Protein AF-A0A0C4E5V5-F1 (afdb_monomer)

InterPro domains:
  IPR002737 MEMO1 family [PF01875] (7-101)
  IPR002737 MEMO1 family [PF01875] (125-219)
  IPR002737 MEMO1 family [PTHR11060] (4-101)
  IPR002737 MEMO1 family [cd07361] (7-221)

Sequence (223 aa):
MSGVRIASHAGSWYVAEPDGLERDLDKYLDAVPEQINDSHLPIKGARVIIAPHAGYSYSGPCAAWAYKVLDLSAAKRVFVLGPSHTYYLSGAALTTYATYTAYTPDGSEAAVRSLTRRDAPSDLPVPIHESISALDHMAMDAIESGSHDAFFDNLKATGNTVCGRHPIGVVMAGLEALRKEKAGSSSGVKGDGVFTFVKYDRSSLVNGLRDSSVSYGSAYAII

pLDDT: mean 76.75, std 19.33, range [26.47, 98.0]

Nearest PDB structures (foldseek):
  5vyf-assembly2_C  TM=5.425E-01  e=2.313E+00  Felis catus

Mean predicted aligned error: 9.38 Å

Secondary structure (DSSP, 8-state):
---BPP-TTBTTTB-SSHHHHHHHHHHHHHTS-SEETTEESSPTTEEEEE---S-HHHHHHHHHHHHHT---TT----------SSS--SS----S-SBS----S-------------------SS-HHHHHHHHHHHHHHHHHT--HHHHHHHHHHH----TTHHHHHHHHHHHHHHHHHHTTSS-PPTTBTSEEEEEEEES----STT----EEEEEEEE-

Foldseek 3Di:
DEDEADPVCDPPLAPNDVVRRVVLLVVLLVPADQDFPNHGWLAPQWDDKDADDGRCVQRVNQRSNQVRNDDCVPPPDDDDDFFDPDDDDDDDDDDPYPYHDDDDDPDDDPDDDDDDDPDDDDDDDDQVQVVLVVLVVCLVVQQQVLDLVSNVVSCVVSVDPPRCNVVSSVLSVVLVVVVVVCVVPDDDDVQASGKDWRDKDKSDRRRGPPDDIDIIIMITGGD

Radius of gyration: 19.62 Å; Cα contacts (8 Å, |Δi|>4): 272; chains: 1; bounding box: 55×38×60 Å

Organism: Magnaporthiopsis poae (strain ATCC 64411 / 73-15) (NCBI:txid644358)

Solvent-accessible surface area (backbone atoms only — not comparable to full-atom values): 13775 Å² total; per-residue (Å²): 118,92,52,68,43,73,68,86,48,52,66,75,38,41,63,59,49,64,71,60,33,48,54,53,50,48,56,27,49,67,70,46,67,69,53,60,93,95,36,57,60,45,36,86,49,37,77,48,67,40,57,49,84,62,40,38,94,67,29,34,59,45,23,25,55,24,56,53,31,50,67,58,93,83,61,89,76,85,88,85,77,77,65,71,91,87,53,95,70,95,78,86,85,76,81,80,49,83,44,74,72,81,92,76,98,77,87,84,82,93,85,84,87,88,90,81,91,85,86,85,92,82,89,78,96,61,62,56,40,57,55,53,49,50,56,50,49,53,49,49,53,22,45,48,66,31,38,42,63,53,33,52,51,46,38,69,74,67,64,61,81,62,74,51,50,63,50,51,41,55,49,32,45,52,28,39,51,53,46,61,64,45,71,82,48,102,76,82,59,92,60,56,39,21,46,46,77,80,39,77,50,57,71,52,84,29,82,53,91,86,50,80,63,55,77,38,54,10,20,37,23,27,107

Structure (mmCIF, N/CA/C/O backbone):
data_AF-A0A0C4E5V5-F1
#
_entry.id   AF-A0A0C4E5V5-F1
#
loop_
_atom_site.group_PDB
_atom_site.id
_atom_site.type_symbol
_atom_site.label_atom_id
_atom_site.label_alt_id
_atom_site.label_comp_id
_atom_site.label_asym_id
_atom_site.label_entity_id
_atom_site.label_seq_id
_atom_site.pdbx_PDB_ins_code
_atom_site.Cartn_x
_atom_site.Cartn_y
_atom_site.Cartn_z
_atom_site.occupancy
_atom_site.B_iso_or_equiv
_atom_site.auth_seq_id
_atom_site.auth_comp_id
_atom_site.auth_asym_id
_atom_site.auth_atom_id
_atom_site.pdbx_PDB_model_num
ATOM 1 N N . MET A 1 1 ? -25.214 5.929 -16.205 1.00 42.34 1 MET A N 1
ATOM 2 C CA . MET A 1 1 ? -24.417 5.437 -17.349 1.00 42.34 1 MET A CA 1
ATOM 3 C C . MET A 1 1 ? -23.900 4.056 -16.973 1.00 42.34 1 MET A C 1
ATOM 5 O O . MET A 1 1 ? -23.277 3.943 -15.928 1.00 42.34 1 MET A O 1
ATOM 9 N N . SER A 1 2 ? -24.233 3.010 -17.733 1.00 47.19 2 SER A N 1
ATOM 10 C CA . SER A 1 2 ? -23.812 1.626 -17.470 1.00 47.19 2 SER A CA 1
ATOM 11 C C . SER A 1 2 ? -22.728 1.225 -18.469 1.00 47.19 2 SER A C 1
ATOM 13 O O . SER A 1 2 ? -23.026 0.843 -19.598 1.00 47.19 2 SER A O 1
ATOM 15 N N . GLY A 1 3 ? -21.472 1.360 -18.061 1.00 58.47 3 GLY A N 1
ATOM 16 C CA . GLY A 1 3 ? -20.318 0.805 -18.760 1.00 58.47 3 GLY A CA 1
ATOM 17 C C . GLY A 1 3 ? -19.475 0.004 -17.775 1.00 58.47 3 GLY A C 1
ATOM 18 O O . GLY A 1 3 ? -19.583 0.208 -16.563 1.00 58.47 3 GLY A O 1
ATOM 19 N N . VAL A 1 4 ? -18.641 -0.892 -18.289 1.00 59.41 4 VAL A N 1
ATOM 20 C CA . VAL A 1 4 ? -17.633 -1.621 -17.511 1.00 59.41 4 VAL A CA 1
ATOM 21 C C . VAL A 1 4 ? -16.277 -0.984 -17.793 1.00 59.41 4 VAL A C 1
ATOM 23 O O . VAL A 1 4 ? -15.953 -0.715 -18.950 1.00 59.41 4 VAL A O 1
ATOM 26 N N . ARG A 1 5 ? -15.475 -0.730 -16.754 1.00 60.31 5 ARG A N 1
ATOM 27 C CA . ARG A 1 5 ? -14.085 -0.296 -16.940 1.00 60.31 5 ARG A CA 1
ATOM 28 C C . ARG A 1 5 ? -13.245 -1.498 -17.372 1.00 60.31 5 ARG A C 1
ATOM 30 O O . ARG A 1 5 ? -13.141 -2.464 -16.626 1.00 60.31 5 ARG A O 1
ATOM 37 N N . ILE A 1 6 ? -12.630 -1.426 -18.551 1.00 69.81 6 ILE A N 1
ATOM 38 C CA . ILE A 1 6 ? -11.763 -2.497 -19.058 1.00 69.81 6 ILE A CA 1
ATOM 39 C C . ILE A 1 6 ? -10.490 -2.591 -18.206 1.00 69.81 6 ILE A C 1
ATOM 41 O O . ILE A 1 6 ? -9.912 -1.581 -17.792 1.00 69.81 6 ILE A O 1
ATOM 45 N N . ALA A 1 7 ? -10.041 -3.823 -17.981 1.00 74.62 7 ALA A N 1
ATOM 46 C CA . ALA A 1 7 ? -8.776 -4.174 -17.353 1.00 74.62 7 ALA A CA 1
ATOM 47 C C . ALA A 1 7 ? -7.577 -3.863 -18.277 1.00 74.62 7 ALA A C 1
ATOM 49 O O . ALA A 1 7 ? -6.830 -4.753 -18.661 1.00 74.62 7 ALA A O 1
ATOM 50 N N . SER A 1 8 ? -7.372 -2.592 -18.636 1.00 76.44 8 SER A N 1
ATOM 51 C CA . SER A 1 8 ? -6.422 -2.159 -19.682 1.00 76.44 8 SER A CA 1
ATOM 52 C C . SER A 1 8 ? -4.937 -2.444 -19.402 1.00 76.44 8 SER A C 1
ATOM 54 O O . SER A 1 8 ? -4.083 -2.123 -20.211 1.00 76.44 8 SER A O 1
ATOM 56 N N . HIS A 1 9 ? -4.612 -2.981 -18.227 1.00 77.50 9 HIS A N 1
ATOM 57 C CA . HIS A 1 9 ? -3.245 -3.335 -17.831 1.00 77.50 9 HIS A CA 1
ATOM 58 C C . HIS A 1 9 ? -3.046 -4.863 -17.762 1.00 77.50 9 HIS A C 1
ATOM 60 O O . HIS A 1 9 ? -1.945 -5.333 -17.471 1.00 77.50 9 HIS A O 1
ATOM 66 N N . ALA A 1 10 ? -4.098 -5.644 -18.035 1.00 75.25 10 ALA A N 1
ATOM 67 C CA . ALA A 1 10 ? -4.011 -7.087 -18.202 1.00 75.25 10 ALA A CA 1
ATOM 68 C C . ALA A 1 10 ? -3.127 -7.421 -19.411 1.00 75.25 10 ALA A C 1
ATOM 70 O O . ALA A 1 10 ? -3.216 -6.782 -20.456 1.00 75.25 10 ALA A O 1
ATOM 71 N N . GLY A 1 11 ? -2.247 -8.407 -19.261 1.00 77.94 11 GLY A N 1
ATOM 72 C CA . GLY A 1 11 ? -1.300 -8.832 -20.294 1.00 77.94 11 GLY A CA 1
ATOM 73 C C . GLY A 1 11 ? -0.014 -8.007 -20.347 1.00 77.94 11 GLY A C 1
ATOM 74 O O . GLY A 1 11 ? 0.913 -8.385 -21.057 1.00 77.94 11 GLY A O 1
ATOM 75 N N . SER A 1 12 ? 0.075 -6.914 -19.582 1.00 79.31 12 SER A N 1
ATOM 76 C CA . SER A 1 12 ? 1.282 -6.085 -19.483 1.00 79.31 12 SER A CA 1
ATOM 77 C C . SER A 1 12 ? 1.776 -5.935 -18.044 1.00 79.31 12 SER A C 1
ATOM 79 O O . SER A 1 12 ? 2.944 -6.197 -17.770 1.00 79.31 12 SER A O 1
ATOM 81 N N . TRP A 1 13 ? 0.904 -5.555 -17.107 1.00 83.56 13 TRP A N 1
ATOM 82 C CA . TRP A 1 13 ? 1.261 -5.399 -15.688 1.00 83.56 13 TRP A CA 1
ATOM 83 C C . TRP A 1 13 ? 1.017 -6.666 -14.874 1.00 83.56 13 TRP A C 1
ATOM 85 O O . TRP A 1 13 ? 1.653 -6.868 -13.843 1.00 83.56 13 TRP A O 1
ATOM 95 N N . TYR A 1 14 ? 0.104 -7.513 -15.329 1.00 83.50 14 TYR A N 1
ATOM 96 C CA . TYR A 1 14 ? -0.207 -8.813 -14.750 1.00 83.50 14 TYR A CA 1
ATOM 97 C C . TYR A 1 14 ? -0.670 -9.759 -15.855 1.00 83.50 14 TYR A C 1
ATOM 99 O O . TYR A 1 14 ? -1.050 -9.313 -16.941 1.00 83.50 14 TYR A O 1
ATOM 107 N N . VAL A 1 15 ? -0.624 -11.063 -15.592 1.00 84.19 15 VAL A N 1
ATOM 108 C CA . VAL A 1 15 ? -1.066 -12.085 -16.545 1.00 84.19 15 VAL A CA 1
ATOM 109 C C . VAL A 1 15 ? -2.542 -11.859 -16.890 1.00 84.19 15 VAL A C 1
ATOM 111 O O . VAL A 1 15 ? -3.376 -11.732 -16.002 1.00 84.19 15 VAL A O 1
ATOM 114 N N . ALA A 1 16 ? -2.866 -11.761 -18.184 1.00 76.75 16 ALA A N 1
ATOM 115 C CA . ALA A 1 16 ? -4.248 -11.543 -18.632 1.00 76.75 16 ALA A CA 1
ATOM 116 C C . ALA A 1 16 ? -5.142 -12.778 -18.447 1.00 76.75 16 ALA A C 1
ATOM 118 O O . ALA A 1 16 ? -6.357 -12.648 -18.325 1.00 76.75 16 ALA A O 1
ATOM 119 N N . GLU A 1 17 ? -4.535 -13.963 -18.487 1.00 84.62 17 GLU A N 1
ATOM 120 C CA . GLU A 1 17 ? -5.213 -15.251 -18.376 1.00 84.62 17 GLU A CA 1
ATOM 121 C C . GLU A 1 17 ? -5.578 -15.519 -16.901 1.00 84.62 17 GLU A C 1
ATOM 123 O O . GLU A 1 17 ? -4.673 -15.496 -16.062 1.00 84.62 17 GLU A O 1
ATOM 128 N N . PRO A 1 18 ? -6.866 -15.727 -16.567 1.00 81.75 18 PRO A N 1
ATOM 129 C CA . PRO A 1 18 ? -7.322 -15.848 -15.183 1.00 81.75 18 PRO A CA 1
ATOM 130 C C . PRO A 1 18 ? -6.628 -16.946 -14.378 1.00 81.75 18 PRO A C 1
ATOM 132 O O . PRO A 1 18 ? -6.179 -16.659 -13.272 1.00 81.75 18 PRO A O 1
ATOM 135 N N . ASP A 1 19 ? -6.468 -18.153 -14.927 1.00 87.06 19 ASP A N 1
ATOM 136 C CA . ASP A 1 19 ? -5.868 -19.270 -14.191 1.00 87.06 19 ASP A CA 1
ATOM 137 C C . ASP A 1 19 ? -4.376 -19.005 -13.942 1.00 87.06 19 ASP A C 1
ATOM 139 O O . ASP A 1 19 ? -3.811 -19.370 -12.914 1.00 87.06 19 ASP A O 1
ATOM 143 N N . GLY A 1 20 ? -3.699 -18.359 -14.893 1.00 85.88 20 GLY A N 1
ATOM 144 C CA . GLY A 1 20 ? -2.320 -17.905 -14.767 1.00 85.88 20 GLY A CA 1
ATOM 145 C C . GLY A 1 20 ? -2.156 -16.830 -13.712 1.00 85.88 20 GLY A C 1
ATOM 146 O O . GLY A 1 20 ? -1.222 -16.907 -12.916 1.00 85.88 20 GLY A O 1
ATOM 147 N N . LEU A 1 21 ? -3.080 -15.872 -13.673 1.00 87.62 21 LEU A N 1
ATOM 148 C CA . LEU A 1 21 ? -3.107 -14.851 -12.641 1.00 87.62 21 LEU A CA 1
ATOM 149 C C . LEU A 1 21 ? -3.374 -15.459 -11.260 1.00 87.62 21 LEU A C 1
ATOM 151 O O . LEU A 1 21 ? -2.667 -15.123 -10.318 1.00 87.62 21 LEU A O 1
ATOM 155 N N . GLU A 1 22 ? -4.345 -16.363 -11.140 1.00 89.75 22 GLU A N 1
ATOM 156 C CA . GLU A 1 22 ? -4.665 -17.061 -9.890 1.00 89.75 22 GLU A CA 1
ATOM 157 C C . GLU A 1 22 ? -3.457 -17.845 -9.372 1.00 89.75 22 GLU A C 1
ATOM 159 O O . GLU A 1 22 ? -3.041 -17.633 -8.237 1.00 89.75 22 GLU A O 1
ATOM 164 N N . ARG A 1 23 ? -2.788 -18.625 -10.234 1.00 95.88 23 ARG A N 1
ATOM 165 C CA . ARG A 1 23 ? -1.546 -19.331 -9.873 1.00 95.88 23 ARG A CA 1
ATOM 166 C C . ARG A 1 23 ? -0.449 -18.393 -9.368 1.00 95.88 23 ARG A C 1
ATOM 168 O O . ARG A 1 23 ? 0.256 -18.742 -8.421 1.00 95.88 23 ARG A O 1
ATOM 175 N N . ASP A 1 24 ? -0.267 -17.234 -10.004 1.00 93.62 24 ASP A N 1
ATOM 176 C CA . ASP A 1 24 ? 0.725 -16.249 -9.562 1.00 93.62 24 ASP A CA 1
ATOM 177 C C . ASP A 1 24 ? 0.347 -15.657 -8.197 1.00 93.62 24 ASP A C 1
ATOM 179 O O . ASP A 1 24 ? 1.204 -15.543 -7.319 1.00 93.62 24 ASP A O 1
ATOM 183 N N . LEU A 1 25 ? -0.930 -15.318 -7.994 1.00 93.62 25 LEU A N 1
ATOM 184 C CA . LEU A 1 25 ? -1.429 -14.771 -6.733 1.00 93.62 25 LEU A CA 1
ATOM 185 C C . LEU A 1 25 ? -1.326 -15.783 -5.588 1.00 93.62 25 LEU A C 1
ATOM 187 O O . LEU A 1 25 ? -0.800 -15.426 -4.534 1.00 93.62 25 LEU A O 1
ATOM 191 N N . ASP A 1 26 ? -1.748 -17.028 -5.804 1.00 97.12 26 ASP A N 1
ATOM 192 C CA . ASP A 1 26 ? -1.634 -18.114 -4.827 1.00 97.12 26 ASP A CA 1
ATOM 193 C C . ASP A 1 26 ? -0.175 -18.345 -4.453 1.00 97.12 26 ASP A C 1
ATOM 195 O O . ASP A 1 26 ? 0.182 -18.313 -3.278 1.00 97.12 26 ASP A O 1
ATOM 199 N N . LYS A 1 27 ? 0.713 -18.430 -5.451 1.00 97.62 27 LYS A N 1
ATOM 200 C CA . LYS A 1 27 ? 2.156 -18.540 -5.220 1.00 97.62 27 LYS A CA 1
ATOM 201 C C . LYS A 1 27 ? 2.688 -17.416 -4.329 1.00 97.62 27 LYS A C 1
ATOM 203 O O . LYS A 1 27 ? 3.526 -17.673 -3.464 1.00 97.62 27 LYS A O 1
ATOM 208 N N . TYR A 1 28 ? 2.269 -16.169 -4.548 1.00 97.69 28 TYR A N 1
ATOM 209 C CA . TYR A 1 28 ? 2.721 -15.052 -3.717 1.00 97.69 28 TYR A CA 1
ATOM 210 C C . TYR A 1 28 ? 2.129 -15.113 -2.306 1.00 97.69 28 TYR A C 1
ATOM 212 O O . TYR A 1 28 ? 2.846 -14.858 -1.341 1.00 97.69 28 TYR A O 1
ATOM 220 N N . LEU A 1 29 ? 0.846 -15.461 -2.175 1.00 96.69 29 LEU A N 1
ATOM 221 C CA . LEU A 1 29 ? 0.146 -15.565 -0.893 1.00 96.69 29 LEU A CA 1
ATOM 222 C C . LEU A 1 29 ? 0.624 -16.748 -0.045 1.00 96.69 29 LEU A C 1
ATOM 224 O O . LEU A 1 29 ? 0.589 -16.651 1.182 1.00 96.69 29 LEU A O 1
ATOM 228 N N . ASP A 1 30 ? 1.053 -17.840 -0.667 1.00 96.88 30 ASP A N 1
ATOM 229 C CA . ASP A 1 30 ? 1.589 -19.033 -0.002 1.00 96.88 30 ASP A CA 1
ATOM 230 C C . ASP A 1 30 ? 3.045 -18.851 0.434 1.00 96.88 30 ASP A C 1
ATOM 232 O O . ASP A 1 30 ? 3.509 -19.507 1.363 1.00 96.88 30 ASP A O 1
ATOM 236 N N . ALA A 1 31 ? 3.770 -17.925 -0.197 1.00 96.69 31 ALA A N 1
ATOM 237 C CA . ALA A 1 31 ? 5.126 -17.564 0.204 1.00 96.69 31 ALA A CA 1
ATOM 238 C C . ALA A 1 31 ? 5.174 -16.664 1.456 1.00 96.69 31 ALA A C 1
ATOM 240 O O . ALA A 1 31 ? 6.258 -16.441 2.002 1.00 96.69 31 ALA A O 1
ATOM 241 N N . VAL A 1 32 ? 4.035 -16.124 1.908 1.00 97.00 32 VAL A N 1
ATOM 242 C CA . VAL A 1 32 ? 3.956 -15.337 3.149 1.00 97.00 32 VAL A CA 1
ATOM 243 C C . VAL A 1 32 ? 3.957 -16.296 4.348 1.00 97.00 32 VAL A C 1
ATOM 245 O O . VAL A 1 32 ? 3.147 -17.224 4.368 1.00 97.00 32 VAL A O 1
ATOM 248 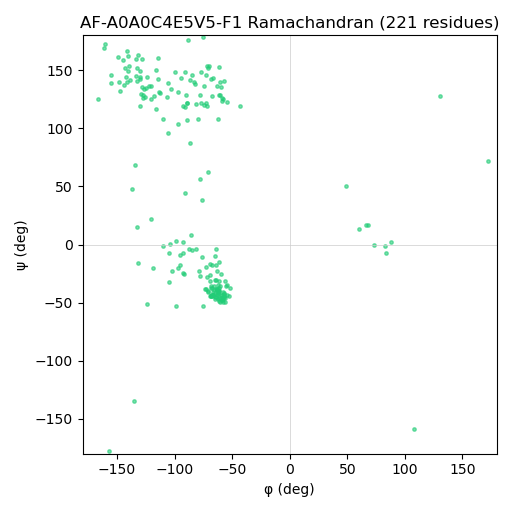N N . PRO A 1 33 ? 4.824 -16.098 5.360 1.00 95.81 33 PRO A N 1
ATOM 249 C CA . PRO A 1 33 ? 4.844 -16.955 6.544 1.00 95.81 33 PRO A CA 1
ATOM 250 C C . PRO A 1 33 ? 3.514 -16.899 7.310 1.00 95.81 33 PRO A C 1
ATOM 252 O O . PRO A 1 33 ? 2.825 -15.882 7.314 1.00 95.81 33 PRO A O 1
ATOM 255 N N . GLU A 1 34 ? 3.180 -17.973 8.030 1.00 94.50 34 GLU A N 1
ATOM 256 C CA . GLU A 1 34 ? 1.949 -18.054 8.839 1.00 94.50 34 GLU A CA 1
ATOM 257 C C . GLU A 1 34 ? 1.908 -17.050 10.005 1.00 94.50 34 GLU A C 1
ATOM 259 O O . GLU A 1 34 ? 0.842 -16.791 10.570 1.00 94.50 34 GLU A O 1
ATOM 264 N N . GLN A 1 35 ? 3.067 -16.498 10.378 1.00 93.81 35 GLN A N 1
ATOM 265 C CA . GLN A 1 35 ? 3.217 -15.486 11.415 1.00 93.81 35 GLN A CA 1
ATOM 266 C C . GLN A 1 35 ? 4.050 -14.307 10.914 1.00 93.81 35 GLN A C 1
ATOM 268 O O . GLN A 1 35 ? 5.056 -14.486 10.226 1.00 93.81 35 GLN A O 1
ATOM 273 N N . ILE A 1 36 ? 3.660 -13.104 11.327 1.00 91.44 36 ILE A N 1
ATOM 274 C CA . ILE A 1 36 ? 4.418 -11.865 11.137 1.00 91.44 36 ILE A CA 1
ATOM 275 C C . ILE A 1 36 ? 4.515 -11.177 12.499 1.00 91.44 36 ILE A C 1
ATOM 277 O O . ILE A 1 36 ? 3.495 -11.007 13.165 1.00 91.44 36 ILE A O 1
ATOM 281 N N . ASN A 1 37 ? 5.722 -10.776 12.914 1.00 86.69 37 ASN A N 1
ATOM 282 C CA . ASN A 1 37 ? 5.970 -10.099 14.198 1.00 86.69 37 ASN A CA 1
ATOM 283 C C . ASN A 1 37 ? 5.311 -10.830 15.391 1.00 86.69 37 ASN A C 1
ATOM 285 O O . ASN A 1 37 ? 4.544 -10.236 16.150 1.00 86.69 37 ASN A O 1
ATOM 289 N N . ASP A 1 38 ? 5.550 -12.143 15.493 1.00 88.44 38 ASP A N 1
ATOM 290 C CA . ASP A 1 38 ? 5.011 -13.050 16.526 1.00 88.44 38 ASP A CA 1
ATOM 291 C C . ASP A 1 38 ? 3.472 -13.163 16.573 1.00 88.44 38 ASP A C 1
ATOM 293 O O . ASP A 1 38 ? 2.898 -13.695 17.525 1.00 88.44 38 ASP A O 1
ATOM 297 N N . SER A 1 39 ? 2.778 -12.669 15.544 1.00 89.12 39 SER A N 1
ATOM 298 C CA . SER A 1 39 ? 1.321 -12.730 15.419 1.00 89.12 39 SER A CA 1
ATOM 299 C C . SER A 1 39 ? 0.914 -13.639 14.265 1.00 89.12 39 SER A C 1
ATOM 301 O O . SER A 1 39 ? 1.397 -13.482 13.145 1.00 89.12 39 SER A O 1
ATOM 303 N N . HIS A 1 40 ? -0.007 -14.569 14.521 1.00 94.75 40 HIS A N 1
ATOM 304 C CA . HIS A 1 40 ? -0.587 -15.414 13.477 1.00 94.75 40 HIS A CA 1
ATOM 305 C C . HIS A 1 40 ? -1.430 -14.602 12.492 1.00 94.75 40 HIS A C 1
ATOM 307 O O . HIS A 1 40 ? -2.149 -13.681 12.887 1.00 94.75 40 HIS A O 1
ATOM 313 N N . LEU A 1 41 ? -1.362 -14.984 11.218 1.00 94.75 41 LEU A N 1
ATOM 314 C CA . LEU A 1 41 ? -2.212 -14.438 10.168 1.00 94.75 41 LEU A CA 1
ATOM 315 C C . LEU A 1 41 ? -3.567 -15.167 10.101 1.00 94.75 41 LEU A C 1
ATOM 317 O O . LEU A 1 41 ? -3.615 -16.382 10.311 1.00 94.75 41 LEU A O 1
ATOM 321 N N . PRO A 1 42 ? -4.664 -14.462 9.765 1.00 95.94 42 PRO A N 1
ATOM 322 C CA . PRO A 1 42 ? -4.751 -13.011 9.560 1.00 95.94 42 PRO A CA 1
ATOM 323 C C . PRO A 1 42 ? -4.637 -12.221 10.877 1.00 95.94 42 PRO A C 1
ATOM 325 O O . PRO A 1 42 ? -5.026 -12.694 11.946 1.00 95.94 42 PRO A O 1
ATOM 328 N N . ILE A 1 43 ? -4.132 -10.986 10.803 1.00 94.00 43 ILE A N 1
ATOM 329 C CA . ILE A 1 43 ? -3.925 -10.139 11.982 1.00 94.00 43 ILE A CA 1
ATOM 330 C C . ILE A 1 43 ? -5.278 -9.666 12.518 1.00 94.00 43 ILE A C 1
ATOM 332 O O . ILE A 1 43 ? -6.037 -8.950 11.854 1.00 94.00 43 ILE A O 1
ATOM 336 N N . LYS A 1 44 ? -5.580 -10.034 13.766 1.00 91.38 44 LYS A N 1
ATOM 337 C CA . LYS A 1 44 ? -6.838 -9.662 14.419 1.00 91.38 44 LYS A CA 1
ATOM 338 C C . LYS A 1 44 ? -6.999 -8.141 14.471 1.00 91.38 44 LYS A C 1
ATOM 340 O O . LYS A 1 44 ? -6.172 -7.432 15.032 1.00 91.38 44 LYS A O 1
ATOM 345 N N . GLY A 1 45 ? -8.121 -7.660 13.938 1.00 90.69 45 GLY A N 1
ATOM 346 C CA . GLY A 1 45 ? -8.461 -6.237 13.930 1.00 90.69 45 GLY A CA 1
ATOM 347 C C . GLY A 1 45 ? -7.816 -5.441 12.795 1.00 90.69 45 GLY A C 1
ATOM 348 O O . GLY A 1 45 ? -8.117 -4.260 12.669 1.00 90.69 45 GLY A O 1
ATOM 349 N N . ALA A 1 46 ? -6.998 -6.056 11.931 1.00 93.81 46 ALA A N 1
ATOM 350 C CA . ALA A 1 46 ? -6.534 -5.389 10.722 1.00 93.81 46 ALA A CA 1
ATOM 351 C C . ALA A 1 46 ? -7.735 -5.013 9.838 1.00 93.81 46 ALA A C 1
ATOM 353 O O . ALA A 1 46 ? -8.627 -5.827 9.565 1.00 93.81 46 ALA A O 1
ATOM 354 N N . ARG A 1 47 ? -7.787 -3.742 9.434 1.00 93.75 47 ARG A N 1
ATOM 355 C CA . ARG A 1 47 ? -8.890 -3.175 8.636 1.00 93.75 47 ARG A CA 1
ATOM 356 C C . ARG A 1 47 ? -8.413 -2.366 7.441 1.00 93.75 47 ARG A C 1
ATOM 358 O O . ARG A 1 47 ? -9.210 -2.077 6.553 1.00 93.75 47 ARG A O 1
ATOM 365 N N . VAL A 1 48 ? -7.138 -1.992 7.426 1.00 96.06 48 VAL A N 1
ATOM 366 C CA . VAL A 1 48 ? -6.550 -1.115 6.417 1.00 96.06 48 VAL A CA 1
ATOM 367 C C . VAL A 1 48 ? -5.180 -1.647 6.039 1.00 96.06 48 VAL A C 1
ATOM 369 O O . VAL A 1 48 ? -4.447 -2.103 6.914 1.00 96.06 48 VAL A O 1
ATOM 372 N N . ILE A 1 49 ? -4.836 -1.564 4.755 1.00 97.38 49 ILE A N 1
ATOM 373 C CA . ILE A 1 49 ? -3.520 -1.944 4.242 1.00 97.38 49 ILE A CA 1
ATOM 374 C C . ILE A 1 49 ? -2.949 -0.875 3.314 1.00 97.38 49 ILE A C 1
ATOM 376 O O . ILE A 1 49 ? -3.690 -0.156 2.644 1.00 97.38 49 ILE A O 1
ATOM 380 N N . ILE A 1 50 ? -1.622 -0.812 3.259 1.00 97.31 50 ILE A N 1
ATOM 381 C CA . ILE A 1 50 ? -0.854 -0.186 2.183 1.00 97.31 50 ILE A CA 1
ATOM 382 C C . ILE A 1 50 ? -0.243 -1.334 1.387 1.00 97.31 50 ILE A C 1
ATOM 384 O O . ILE A 1 50 ? 0.408 -2.199 1.968 1.00 97.31 50 ILE A O 1
ATOM 388 N N . ALA A 1 51 ? -0.462 -1.342 0.075 1.00 96.69 51 ALA A N 1
ATOM 389 C CA . ALA A 1 51 ? 0.117 -2.312 -0.845 1.00 96.69 51 ALA A CA 1
ATOM 390 C C . ALA A 1 51 ? 0.687 -1.583 -2.074 1.00 96.69 51 ALA A C 1
ATOM 392 O O . ALA A 1 51 ? 0.107 -0.584 -2.513 1.00 96.69 51 ALA A O 1
ATOM 393 N N . PRO A 1 52 ? 1.799 -2.065 -2.655 1.00 94.94 52 PRO A N 1
ATOM 394 C CA . PRO A 1 52 ? 2.358 -1.498 -3.875 1.00 94.94 52 PRO A CA 1
ATOM 395 C C . PRO A 1 52 ? 1.463 -1.785 -5.092 1.00 94.94 52 PRO A C 1
ATOM 397 O O . PRO A 1 52 ? 0.751 -2.787 -5.142 1.00 94.94 52 PRO A O 1
ATOM 400 N N . HIS A 1 53 ? 1.542 -0.923 -6.110 1.00 92.88 53 HIS A N 1
ATOM 401 C CA . HIS A 1 53 ? 0.729 -1.014 -7.336 1.00 92.88 53 HIS A CA 1
ATOM 402 C C . HIS A 1 53 ? 1.551 -1.150 -8.628 1.00 92.88 53 HIS A C 1
ATOM 404 O O . HIS A 1 53 ? 1.066 -0.786 -9.696 1.00 92.88 53 HIS A O 1
ATOM 410 N N . ALA A 1 54 ? 2.801 -1.621 -8.551 1.00 89.50 54 ALA A N 1
ATOM 411 C CA . ALA A 1 54 ? 3.609 -1.903 -9.742 1.00 89.50 54 ALA A CA 1
ATOM 412 C C . ALA A 1 54 ? 3.165 -3.210 -10.437 1.00 89.50 54 ALA A C 1
ATOM 414 O O . ALA A 1 54 ? 2.241 -3.890 -9.988 1.00 89.50 54 ALA A O 1
ATOM 415 N N . GLY A 1 55 ? 3.808 -3.558 -11.558 1.00 89.69 55 GLY A N 1
ATOM 416 C CA . GLY A 1 55 ? 3.564 -4.839 -12.228 1.00 89.69 55 GLY A CA 1
ATOM 417 C C . GLY A 1 55 ? 3.822 -6.026 -11.290 1.00 89.69 55 GLY A C 1
ATOM 418 O O . GLY A 1 55 ? 4.768 -6.003 -10.499 1.00 89.69 55 GLY A O 1
ATOM 419 N N . TYR A 1 56 ? 2.983 -7.062 -11.370 1.00 91.00 56 TYR A N 1
ATOM 420 C CA . TYR A 1 56 ? 2.929 -8.151 -10.385 1.00 91.00 56 TYR A CA 1
ATOM 421 C C . TYR A 1 56 ? 4.213 -8.976 -10.323 1.00 91.00 56 TYR A C 1
ATOM 423 O O . TYR A 1 56 ? 4.609 -9.389 -9.238 1.00 91.00 56 TYR A O 1
ATOM 431 N N . SER A 1 57 ? 4.933 -9.108 -11.438 1.00 89.56 57 SER A N 1
ATOM 432 C CA . SER A 1 57 ? 6.253 -9.746 -11.461 1.00 89.56 57 SER A CA 1
ATOM 433 C C . SER A 1 57 ? 7.283 -9.056 -10.558 1.00 89.56 57 SER A C 1
ATOM 435 O O . SER A 1 57 ? 8.221 -9.710 -10.107 1.00 89.56 57 SER A O 1
ATOM 437 N N . TYR A 1 58 ? 7.112 -7.759 -10.283 1.00 89.56 58 TYR A N 1
ATOM 438 C CA . TYR A 1 58 ? 7.995 -6.986 -9.414 1.00 89.56 58 TYR A CA 1
ATOM 439 C C . TYR A 1 58 ? 7.427 -6.835 -8.003 1.00 89.56 58 TYR A C 1
ATOM 441 O O . TYR A 1 58 ? 8.109 -7.141 -7.030 1.00 89.56 58 TYR A O 1
ATOM 449 N N . SER A 1 59 ? 6.187 -6.352 -7.876 1.00 94.31 59 SER A N 1
ATOM 450 C CA . SER A 1 59 ? 5.619 -5.978 -6.575 1.00 94.31 59 SER A CA 1
ATOM 451 C C . SER A 1 59 ? 4.606 -6.966 -6.009 1.00 94.31 59 SER A C 1
ATOM 453 O O . SER A 1 59 ? 4.192 -6.786 -4.867 1.00 94.31 59 SER A O 1
ATOM 455 N N . GLY A 1 60 ? 4.201 -7.988 -6.767 1.00 95.00 60 GLY A N 1
ATOM 456 C CA . GLY A 1 60 ? 3.250 -9.017 -6.331 1.00 95.00 60 GLY A CA 1
ATOM 457 C C . GLY A 1 60 ? 3.687 -9.734 -5.049 1.00 95.00 60 GLY A C 1
ATOM 458 O O . GLY A 1 60 ? 2.909 -9.745 -4.092 1.00 95.00 60 GLY A O 1
ATOM 459 N N . PRO A 1 61 ? 4.943 -10.222 -4.957 1.00 97.31 61 PRO A N 1
ATOM 460 C CA . PRO A 1 61 ? 5.461 -10.825 -3.731 1.00 97.31 61 PRO A CA 1
ATOM 461 C C . PRO A 1 61 ? 5.384 -9.892 -2.520 1.00 97.31 61 PRO A C 1
ATOM 463 O O . PRO A 1 61 ? 4.973 -10.322 -1.451 1.00 97.31 61 PRO A O 1
ATOM 466 N N . CYS A 1 62 ? 5.716 -8.606 -2.681 1.00 96.25 62 CYS A N 1
ATOM 467 C CA . CYS A 1 62 ? 5.616 -7.627 -1.597 1.00 96.25 62 CYS A CA 1
ATOM 468 C C . CYS A 1 62 ? 4.151 -7.353 -1.222 1.00 96.25 62 CYS A C 1
ATOM 470 O O . CYS A 1 62 ? 3.803 -7.361 -0.041 1.00 96.25 62 CYS A O 1
ATOM 472 N N . ALA A 1 63 ? 3.266 -7.173 -2.209 1.00 96.00 63 ALA A N 1
ATOM 473 C CA . ALA A 1 63 ? 1.844 -6.919 -1.986 1.00 96.00 63 ALA A CA 1
ATOM 474 C C . ALA A 1 63 ? 1.148 -8.057 -1.230 1.00 96.00 63 ALA A C 1
ATOM 476 O O . ALA A 1 63 ? 0.290 -7.784 -0.392 1.00 96.00 63 ALA A O 1
ATOM 477 N N . ALA A 1 64 ? 1.535 -9.313 -1.470 1.00 97.50 64 ALA A N 1
ATOM 478 C CA . ALA A 1 64 ? 0.966 -10.467 -0.778 1.00 97.50 64 ALA A CA 1
ATOM 479 C C . ALA A 1 64 ? 1.067 -10.353 0.751 1.00 97.50 64 ALA A C 1
ATOM 481 O O . ALA A 1 64 ? 0.115 -10.711 1.444 1.00 97.50 64 ALA A O 1
ATOM 482 N N . TRP A 1 65 ? 2.149 -9.762 1.275 1.00 98.00 65 TRP A N 1
ATOM 483 C CA . TRP A 1 65 ? 2.300 -9.512 2.713 1.00 98.00 65 TRP A CA 1
ATOM 484 C C . TRP A 1 65 ? 1.209 -8.592 3.255 1.00 98.00 65 TRP A C 1
ATOM 486 O O . TRP A 1 65 ? 0.691 -8.850 4.331 1.00 98.00 65 TRP A O 1
ATOM 496 N N . ALA A 1 66 ? 0.818 -7.555 2.509 1.00 96.81 66 ALA A N 1
ATOM 497 C CA . ALA A 1 66 ? -0.283 -6.679 2.897 1.00 96.81 66 ALA A CA 1
ATOM 498 C C . ALA A 1 66 ? -1.631 -7.409 2.833 1.00 96.81 66 ALA A C 1
ATOM 500 O O . ALA A 1 66 ? -2.431 -7.298 3.751 1.00 96.81 66 ALA A O 1
ATOM 501 N N . TYR A 1 67 ? -1.900 -8.182 1.779 1.00 97.00 67 TYR A N 1
ATOM 502 C CA . TYR A 1 67 ? -3.193 -8.862 1.643 1.00 97.00 67 TYR A CA 1
ATOM 503 C C . TYR A 1 67 ? -3.398 -9.980 2.673 1.00 97.00 67 TYR A C 1
ATOM 505 O O . TYR A 1 67 ? -4.500 -10.118 3.200 1.00 97.00 67 TYR A O 1
ATOM 513 N N . LYS A 1 68 ? -2.349 -10.742 3.012 1.00 96.44 68 LYS A N 1
ATOM 514 C CA . LYS A 1 68 ? -2.445 -11.886 3.935 1.00 96.44 68 LYS A CA 1
ATOM 515 C C . LYS A 1 68 ? -2.760 -11.480 5.383 1.00 96.44 68 LYS A C 1
ATOM 517 O O . LYS A 1 68 ? -3.225 -12.311 6.158 1.00 96.44 68 LYS A O 1
ATOM 522 N N . VAL A 1 69 ? -2.560 -10.211 5.762 1.00 96.00 69 VAL A N 1
ATOM 523 C CA . VAL A 1 69 ? -2.942 -9.731 7.104 1.00 96.00 69 VAL A CA 1
ATOM 524 C C . VAL A 1 69 ? -4.452 -9.592 7.291 1.00 96.00 69 VAL A C 1
ATOM 526 O O . VAL A 1 69 ? -4.904 -9.521 8.431 1.00 96.00 69 VAL A O 1
ATOM 529 N N . LEU A 1 70 ? -5.235 -9.522 6.209 1.00 95.06 70 LEU A N 1
ATOM 530 C CA . LEU A 1 70 ? -6.660 -9.217 6.274 1.00 95.06 70 LEU A CA 1
ATOM 531 C C . LEU A 1 70 ? -7.506 -10.482 6.416 1.00 95.06 70 LEU A C 1
ATOM 533 O O . LEU A 1 70 ? -7.447 -11.387 5.589 1.00 95.06 70 LEU A O 1
ATOM 537 N N . ASP A 1 71 ? -8.395 -10.480 7.408 1.00 93.88 71 ASP A N 1
ATOM 538 C CA . ASP A 1 71 ? -9.572 -11.346 7.408 1.00 93.88 71 ASP A CA 1
ATOM 539 C C . ASP A 1 71 ? -10.730 -10.617 6.715 1.00 93.88 71 ASP A C 1
ATOM 541 O O . ASP A 1 71 ? -11.314 -9.671 7.256 1.00 93.88 71 ASP A O 1
ATOM 545 N N . LEU A 1 72 ? -11.052 -11.055 5.499 1.00 91.31 72 LEU A N 1
ATOM 546 C CA . LEU A 1 72 ? -12.126 -10.484 4.687 1.00 91.31 72 LEU A CA 1
ATOM 547 C C . LEU A 1 72 ? -13.432 -11.282 4.754 1.00 91.31 72 LEU A C 1
ATOM 549 O O . LEU A 1 72 ? -14.398 -10.894 4.101 1.00 91.31 72 LEU A O 1
ATOM 553 N N . SER A 1 73 ? -13.510 -12.345 5.563 1.00 90.50 73 SER A N 1
ATOM 554 C CA . SER A 1 73 ? -14.689 -13.226 5.640 1.00 90.50 73 SER A CA 1
ATOM 555 C C . SER A 1 73 ? -15.990 -12.483 5.979 1.00 90.50 73 SER A C 1
ATOM 557 O O . SER A 1 73 ? -17.066 -12.845 5.504 1.00 90.50 73 SER A O 1
ATOM 559 N N . ALA A 1 74 ? -15.892 -11.401 6.759 1.00 89.19 74 ALA A N 1
ATOM 560 C CA . ALA A 1 74 ? -17.013 -10.539 7.136 1.00 89.19 74 ALA A CA 1
ATOM 561 C C . ALA A 1 74 ? -17.062 -9.199 6.369 1.00 89.19 74 ALA A C 1
ATOM 563 O O . ALA A 1 74 ? -17.945 -8.368 6.622 1.00 89.19 74 ALA A O 1
ATOM 564 N N . ALA A 1 75 ? -16.118 -8.943 5.457 1.00 89.88 75 ALA A N 1
ATOM 565 C CA . ALA A 1 75 ? -16.028 -7.677 4.742 1.00 89.88 75 ALA A CA 1
ATOM 566 C C . ALA A 1 75 ? -17.148 -7.557 3.697 1.00 89.88 75 ALA A C 1
ATOM 568 O O . ALA A 1 75 ? -17.264 -8.354 2.775 1.00 89.88 75 ALA A O 1
ATOM 569 N N . LYS A 1 76 ? -17.976 -6.512 3.819 1.00 90.44 76 LYS A N 1
ATOM 570 C CA . LYS A 1 76 ? -19.049 -6.211 2.848 1.00 90.44 76 LYS A CA 1
ATOM 571 C C . LYS A 1 76 ? -18.645 -5.172 1.806 1.00 90.44 76 LYS A C 1
ATOM 573 O O . LYS A 1 76 ? -19.323 -5.008 0.798 1.00 90.44 76 LYS A O 1
ATOM 578 N N . ARG A 1 77 ? -17.615 -4.381 2.115 1.00 86.81 77 ARG A N 1
ATOM 579 C CA . ARG A 1 77 ? -17.193 -3.205 1.349 1.00 86.81 77 ARG A CA 1
ATOM 580 C C . ARG A 1 77 ? -15.684 -3.062 1.455 1.00 86.81 77 ARG A C 1
ATOM 582 O O . ARG A 1 77 ? -15.153 -3.094 2.562 1.00 86.81 77 ARG A O 1
ATOM 589 N N . VAL A 1 78 ? -15.038 -2.855 0.314 1.00 87.56 78 VAL A N 1
ATOM 590 C CA . VAL A 1 78 ? -13.610 -2.555 0.208 1.00 87.56 78 VAL A CA 1
ATOM 591 C C . VAL A 1 78 ? -13.477 -1.202 -0.477 1.00 87.56 78 VAL A C 1
ATOM 593 O O . VAL A 1 78 ? -14.030 -0.994 -1.556 1.00 87.56 78 VAL A O 1
ATOM 596 N N . PHE A 1 79 ? -12.773 -0.274 0.166 1.00 90.31 79 PHE A N 1
ATOM 597 C CA . PHE A 1 79 ? -12.418 1.010 -0.428 1.00 90.31 79 PHE A CA 1
ATOM 598 C C . PHE A 1 79 ? -11.004 0.910 -0.991 1.00 90.31 79 PHE A C 1
ATOM 600 O O . PHE A 1 79 ? -10.095 0.465 -0.296 1.00 90.31 79 PHE A O 1
ATOM 607 N N . VAL A 1 80 ? -10.817 1.339 -2.239 1.00 87.62 80 VAL A N 1
ATOM 608 C CA . VAL A 1 80 ? -9.504 1.390 -2.889 1.00 87.62 80 VAL A CA 1
ATOM 609 C C . VAL A 1 80 ? -9.186 2.847 -3.193 1.00 87.62 80 VAL A C 1
ATOM 611 O O . VAL A 1 80 ? -9.893 3.488 -3.969 1.00 87.62 80 VAL A O 1
ATOM 614 N N . LEU A 1 81 ? -8.132 3.372 -2.570 1.00 88.00 81 LEU A N 1
ATOM 615 C CA . LEU A 1 81 ? -7.658 4.740 -2.766 1.00 88.00 81 LEU A CA 1
ATOM 616 C C . LEU A 1 81 ? -6.319 4.694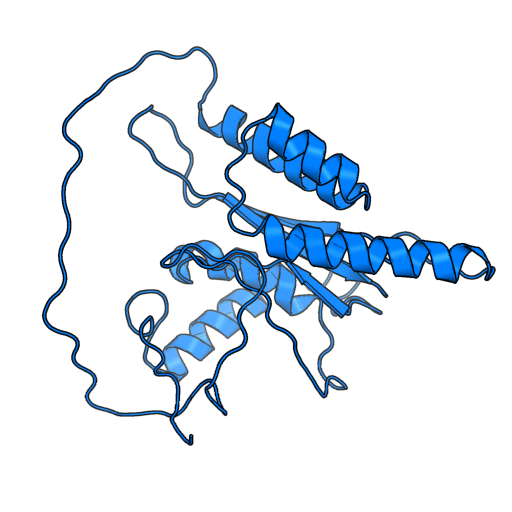 -3.504 1.00 88.00 81 LEU A C 1
ATOM 618 O O . LEU A 1 81 ? -5.307 4.301 -2.932 1.00 88.00 81 LEU A O 1
ATOM 622 N N . GLY A 1 82 ? -6.319 5.081 -4.779 1.00 85.62 82 GLY A N 1
ATOM 623 C CA . GLY A 1 82 ? -5.120 5.110 -5.619 1.00 85.62 82 GLY A CA 1
ATOM 624 C C . GLY A 1 82 ? -4.759 6.531 -6.061 1.00 85.62 82 GLY A C 1
ATOM 625 O O . GLY A 1 82 ? -5.657 7.362 -6.223 1.00 85.62 82 GLY A O 1
ATOM 626 N N . PRO A 1 83 ? -3.468 6.839 -6.276 1.00 84.56 83 PRO A N 1
ATOM 627 C CA . PRO A 1 83 ? -3.060 8.100 -6.885 1.00 84.56 83 PRO A CA 1
ATOM 628 C C . PRO A 1 83 ? -3.390 8.127 -8.387 1.00 84.56 83 PRO A C 1
ATOM 630 O O . PRO A 1 83 ? -3.416 7.093 -9.055 1.00 84.56 83 PRO A O 1
ATOM 633 N N . SER A 1 84 ? -3.588 9.324 -8.940 1.00 81.75 84 SER A N 1
ATOM 634 C CA . SER A 1 84 ? -3.651 9.529 -10.392 1.00 81.75 84 SER A CA 1
ATOM 635 C C . SER A 1 84 ? -2.248 9.794 -10.940 1.00 81.75 84 SER A C 1
ATOM 637 O O . SER A 1 84 ? -1.598 10.748 -10.521 1.00 81.75 84 SER A O 1
ATOM 639 N N . HIS A 1 85 ? -1.792 8.967 -11.886 1.00 80.62 85 HIS A N 1
ATOM 640 C CA . HIS A 1 85 ? -0.511 9.156 -12.594 1.00 80.62 85 HIS A CA 1
ATOM 641 C C . HIS A 1 85 ? -0.659 9.883 -13.931 1.00 80.62 85 HIS A C 1
ATOM 643 O O . HIS A 1 85 ? 0.323 10.361 -14.489 1.00 80.62 85 HIS A O 1
ATOM 649 N N . THR A 1 86 ? -1.877 9.939 -14.468 1.00 71.31 86 THR A N 1
ATOM 650 C CA . THR A 1 86 ? -2.148 10.417 -15.832 1.00 71.31 86 THR A CA 1
ATOM 651 C C . THR A 1 86 ? -2.753 11.811 -15.859 1.00 71.31 86 THR A C 1
ATOM 653 O O . THR A 1 86 ? -2.479 12.578 -16.778 1.00 71.31 86 THR A O 1
ATOM 656 N N . TYR A 1 87 ? -3.549 12.156 -14.849 1.00 70.00 87 TYR A N 1
ATOM 657 C CA . TYR A 1 87 ? -4.233 13.441 -14.770 1.00 70.00 87 TYR A CA 1
ATOM 658 C C . TYR A 1 87 ? -3.913 14.146 -13.463 1.00 70.00 87 TYR A C 1
ATOM 660 O O . TYR A 1 87 ? -3.983 13.549 -12.387 1.00 70.00 87 TYR A O 1
ATOM 668 N N . TYR A 1 88 ? -3.615 15.439 -13.561 1.00 73.62 88 TYR A N 1
ATOM 669 C CA . TYR A 1 88 ? -3.556 16.303 -12.394 1.00 73.62 88 TYR A CA 1
ATOM 670 C C . TYR A 1 88 ? -4.963 16.463 -11.804 1.00 73.62 88 TYR A C 1
ATOM 672 O O . TYR A 1 88 ? -5.901 16.818 -12.517 1.00 73.62 88 TYR A O 1
ATOM 680 N N . LEU A 1 89 ? -5.105 16.201 -10.505 1.00 72.19 89 LEU A N 1
ATOM 681 C CA . LEU A 1 89 ? -6.359 16.327 -9.767 1.00 72.19 89 LEU A CA 1
ATOM 682 C C . LEU A 1 89 ? -6.133 17.190 -8.524 1.00 72.19 89 LEU A C 1
ATOM 684 O O . LEU A 1 89 ? -5.246 16.907 -7.722 1.00 72.19 89 LEU A O 1
ATOM 688 N N . SER A 1 90 ? -6.970 18.213 -8.352 1.00 69.00 90 SER A N 1
ATOM 689 C CA . SER A 1 90 ? -7.142 18.904 -7.072 1.00 69.00 90 SER A CA 1
ATOM 690 C C . SER A 1 90 ? -8.373 18.303 -6.388 1.00 69.00 90 SER A C 1
ATOM 692 O O . SER A 1 90 ? -9.497 18.533 -6.833 1.00 69.00 90 SER A O 1
ATOM 694 N N . GLY A 1 91 ? -8.159 17.456 -5.375 1.00 75.12 91 GLY A N 1
ATOM 695 C CA . GLY A 1 91 ? -9.207 16.677 -4.697 1.00 75.12 91 GLY A CA 1
ATOM 696 C C . GLY A 1 91 ? -9.176 15.178 -5.027 1.00 75.12 91 GLY A C 1
ATOM 697 O O . GLY A 1 91 ? -8.150 14.645 -5.445 1.00 75.12 91 GLY A O 1
ATOM 698 N N . ALA A 1 92 ? -10.300 14.487 -4.819 1.00 72.38 92 ALA A N 1
ATOM 699 C CA . ALA A 1 92 ? -10.457 13.062 -5.119 1.00 72.38 92 ALA A CA 1
ATOM 700 C C . ALA A 1 92 ? -11.480 12.855 -6.242 1.00 72.38 92 ALA A C 1
ATOM 702 O O . ALA A 1 92 ? -12.499 13.543 -6.299 1.00 72.38 92 ALA A O 1
ATOM 703 N N . ALA A 1 93 ? -11.220 11.883 -7.114 1.00 75.12 93 ALA A N 1
ATOM 704 C CA . ALA A 1 93 ? -12.159 11.460 -8.142 1.00 75.12 93 ALA A CA 1
ATOM 705 C C . ALA A 1 93 ? -12.773 10.110 -7.762 1.00 75.12 93 ALA A C 1
ATOM 707 O O . ALA A 1 93 ? -12.077 9.209 -7.294 1.00 75.12 93 ALA A O 1
ATOM 708 N N . LEU A 1 94 ? -14.075 9.969 -7.995 1.00 72.75 94 LEU A N 1
ATOM 709 C CA . LEU A 1 94 ? -14.766 8.687 -7.929 1.00 72.75 94 LEU A CA 1
ATOM 710 C C . LEU A 1 94 ? -14.946 8.146 -9.342 1.00 72.75 94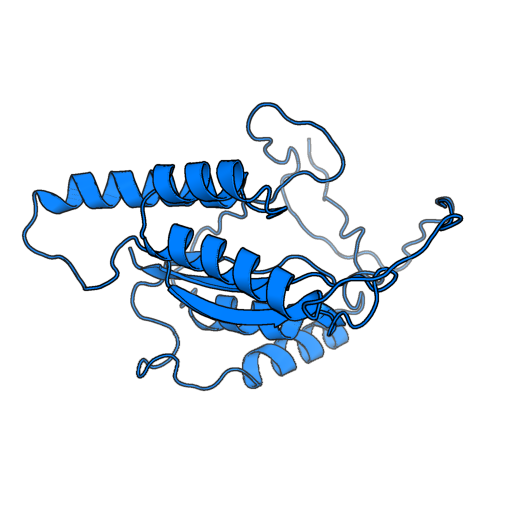 LEU A C 1
ATOM 712 O O . LEU A 1 94 ? -15.108 8.906 -10.299 1.00 72.75 94 LEU A O 1
ATOM 716 N N . THR A 1 95 ? -14.933 6.822 -9.470 1.00 57.94 95 THR A N 1
ATOM 717 C CA . THR A 1 95 ? -15.301 6.195 -10.736 1.00 57.94 95 THR A CA 1
ATOM 718 C C . THR A 1 95 ? -16.744 6.558 -11.098 1.00 57.94 95 THR A C 1
ATOM 720 O O . THR A 1 95 ? -17.626 6.590 -10.241 1.00 57.94 95 THR A O 1
ATOM 723 N N . THR A 1 96 ? -17.000 6.821 -12.377 1.00 71.44 96 THR A N 1
ATOM 724 C CA . THR A 1 96 ? -18.366 6.909 -12.918 1.00 71.44 96 THR A CA 1
ATOM 725 C C . THR A 1 96 ? -18.891 5.541 -13.371 1.00 71.44 96 THR A C 1
ATOM 727 O O . THR A 1 96 ? -20.050 5.431 -13.772 1.00 71.44 96 THR A O 1
ATOM 730 N N . TYR A 1 97 ? -18.055 4.496 -13.304 1.00 49.00 97 TYR A N 1
ATOM 731 C CA . TYR A 1 97 ? -18.398 3.120 -13.658 1.00 49.00 97 TYR A CA 1
ATOM 732 C C . TYR A 1 97 ? -19.017 2.375 -12.475 1.00 49.00 97 TYR A C 1
ATOM 734 O O . TYR A 1 97 ? -18.573 2.516 -11.337 1.00 49.00 97 TYR A O 1
ATOM 742 N N . ALA A 1 98 ? -20.016 1.537 -12.760 1.00 53.81 98 ALA A N 1
ATOM 743 C CA . A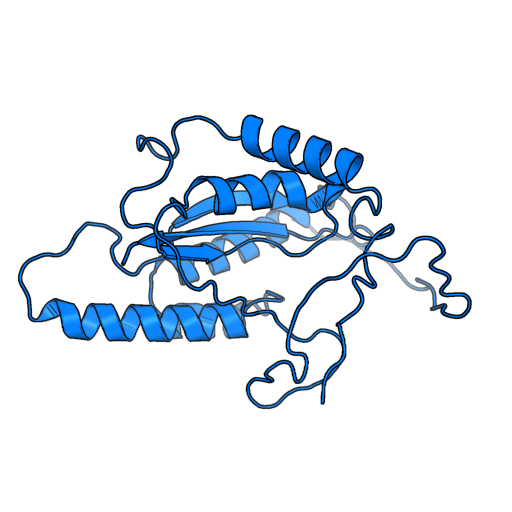LA A 1 98 ? -20.723 0.761 -11.742 1.00 53.81 98 ALA A CA 1
ATOM 744 C C . ALA A 1 98 ? -19.939 -0.481 -11.272 1.00 53.81 98 ALA A C 1
ATOM 746 O O . ALA A 1 98 ? -20.128 -0.926 -10.144 1.00 53.81 98 ALA A O 1
ATOM 747 N N . THR A 1 99 ? -19.062 -1.040 -12.116 1.00 52.81 99 THR A N 1
ATOM 748 C CA . THR A 1 99 ? -18.249 -2.232 -11.817 1.00 52.81 99 THR A CA 1
ATOM 749 C C . THR A 1 99 ? -16.843 -2.121 -12.424 1.00 52.81 99 THR A C 1
ATOM 751 O O . THR A 1 99 ? -16.632 -1.435 -13.428 1.00 52.81 99 THR A O 1
ATOM 754 N N . TYR A 1 100 ? -15.864 -2.784 -11.795 1.00 51.09 100 TYR A N 1
ATOM 755 C CA . TYR A 1 100 ? -14.446 -2.726 -12.180 1.00 51.09 100 TYR A CA 1
ATOM 756 C C . TYR A 1 100 ? -14.007 -3.837 -13.155 1.00 51.09 100 TYR A C 1
ATOM 758 O O . TYR A 1 100 ? -12.890 -3.743 -13.660 1.00 51.09 100 TYR A O 1
ATOM 766 N N . THR A 1 101 ? -14.859 -4.835 -13.458 1.00 36.22 101 THR A N 1
ATOM 767 C CA . THR A 1 101 ? -14.473 -5.991 -14.298 1.00 36.22 101 THR A CA 1
ATOM 768 C C . THR A 1 101 ? -15.656 -6.675 -15.014 1.00 36.22 101 THR A C 1
ATOM 770 O O . THR A 1 101 ? -16.696 -6.903 -14.398 1.00 36.22 101 THR A O 1
ATOM 773 N N . ALA A 1 102 ? -15.457 -7.052 -16.290 1.00 32.88 102 ALA A N 1
ATOM 774 C CA . ALA A 1 102 ? -16.112 -8.147 -17.033 1.00 32.88 102 ALA A CA 1
ATOM 775 C C . ALA A 1 102 ? -15.182 -8.614 -18.188 1.00 32.88 102 ALA A C 1
ATOM 777 O O . ALA A 1 102 ? -14.439 -7.797 -18.730 1.00 32.88 102 ALA A O 1
ATOM 778 N N . TYR A 1 103 ? -15.195 -9.915 -18.516 1.00 36.41 103 TYR A N 1
ATOM 779 C CA . TYR A 1 103 ? -14.264 -10.627 -19.421 1.00 36.41 103 TYR A CA 1
ATOM 780 C C . TYR A 1 103 ? -14.627 -10.501 -20.916 1.00 36.41 103 TYR A C 1
ATOM 782 O O . TYR A 1 103 ? -15.803 -10.611 -21.264 1.00 36.41 103 TYR A O 1
ATOM 790 N N . THR A 1 104 ? -13.629 -10.332 -21.800 1.00 32.72 104 THR A N 1
ATOM 791 C CA . THR A 1 104 ? -13.801 -10.325 -23.270 1.00 32.72 104 THR A CA 1
ATOM 792 C C . THR A 1 104 ? -12.610 -10.983 -23.999 1.00 32.72 104 THR A C 1
ATOM 794 O O . THR A 1 104 ? -11.476 -10.675 -23.628 1.00 32.72 104 THR A O 1
ATOM 797 N N . PRO A 1 105 ? -12.808 -11.829 -25.035 1.00 36.62 105 PRO A N 1
ATOM 798 C CA . PRO A 1 105 ? -11.791 -12.798 -25.473 1.00 36.62 105 PRO A CA 1
ATOM 799 C C . PRO A 1 105 ? -10.808 -12.372 -26.591 1.00 36.62 105 PRO A C 1
ATOM 801 O O . PRO A 1 105 ? -9.997 -13.209 -26.976 1.00 36.62 105 PRO A O 1
ATOM 804 N N . ASP A 1 106 ? -10.834 -11.147 -27.140 1.00 42.72 106 ASP A N 1
ATOM 805 C CA . ASP A 1 106 ? -10.045 -10.797 -28.351 1.00 42.72 106 ASP A CA 1
ATOM 806 C C . ASP A 1 106 ? -9.229 -9.482 -28.290 1.00 42.72 106 ASP A C 1
ATOM 808 O O . ASP A 1 106 ? -8.750 -8.994 -29.314 1.00 42.72 106 ASP A O 1
ATOM 812 N N . GLY A 1 107 ? -9.039 -8.914 -27.094 1.00 51.53 107 GLY A N 1
ATOM 813 C CA . GLY A 1 107 ? -8.507 -7.562 -26.856 1.00 51.53 107 GLY A CA 1
ATOM 814 C C . GLY A 1 107 ? -7.295 -7.104 -27.691 1.00 51.53 107 GLY A C 1
ATOM 815 O O . GLY A 1 107 ? -6.195 -7.635 -27.552 1.00 51.53 107 GLY A O 1
ATOM 816 N N . SER A 1 108 ? -7.450 -6.022 -28.472 1.00 44.84 108 SER A N 1
ATOM 817 C CA . SER A 1 108 ? -6.323 -5.375 -29.168 1.00 44.84 108 SER A CA 1
ATOM 818 C C . SER A 1 108 ? -6.279 -3.846 -29.018 1.00 44.84 108 SER A C 1
ATOM 820 O O . SER A 1 108 ? -7.300 -3.162 -29.038 1.00 44.84 108 SER A O 1
ATOM 822 N N . GLU A 1 109 ? -5.056 -3.323 -28.861 1.00 47.16 109 GLU A N 1
ATOM 823 C CA . GLU A 1 109 ? -4.725 -1.968 -28.383 1.00 47.16 109 GLU A CA 1
ATOM 824 C C . GLU A 1 109 ? -3.586 -1.339 -29.227 1.00 47.16 109 GLU A C 1
ATOM 826 O O . GLU A 1 109 ? -2.573 -0.849 -28.726 1.00 47.16 109 GLU A O 1
ATOM 831 N N . ALA A 1 110 ? -3.680 -1.409 -30.556 1.00 41.47 110 ALA A N 1
ATOM 832 C CA . ALA A 1 110 ? -2.576 -1.019 -31.436 1.00 41.47 110 ALA A CA 1
ATOM 833 C C . ALA A 1 110 ? -2.571 0.489 -31.763 1.00 41.47 110 ALA A C 1
ATOM 835 O O . ALA A 1 110 ? -3.127 0.865 -32.791 1.00 41.47 110 ALA A O 1
ATOM 836 N N . ALA A 1 111 ? -1.933 1.330 -30.923 1.00 42.53 111 ALA A N 1
ATOM 837 C CA . ALA A 1 111 ? -1.181 2.544 -31.340 1.00 42.53 111 ALA A CA 1
ATOM 838 C C . ALA A 1 111 ? -0.688 3.462 -30.182 1.00 42.53 111 ALA A C 1
ATOM 840 O O . ALA A 1 111 ? -1.153 4.596 -30.064 1.00 42.53 111 ALA A O 1
ATOM 841 N N . VAL A 1 112 ? 0.320 3.077 -29.379 1.00 31.19 112 VAL A N 1
ATOM 842 C CA . VAL A 1 112 ? 0.990 4.030 -28.448 1.00 31.19 112 VAL A CA 1
ATOM 843 C C . VAL A 1 112 ? 2.514 3.797 -28.358 1.00 31.19 112 VAL A C 1
ATOM 845 O O . VAL A 1 112 ? 2.964 2.657 -28.345 1.00 31.19 112 VAL A O 1
ATOM 848 N N . ARG A 1 113 ? 3.325 4.876 -28.301 1.00 32.50 113 ARG A N 1
ATOM 849 C CA . ARG A 1 113 ? 4.811 4.868 -28.177 1.00 32.50 113 ARG A CA 1
ATOM 850 C C . ARG A 1 113 ? 5.341 6.036 -27.321 1.00 32.50 113 ARG A C 1
ATOM 852 O O . ARG A 1 113 ? 4.672 7.066 -27.283 1.00 32.50 113 ARG A O 1
ATOM 859 N N . SER A 1 114 ? 6.566 5.954 -26.761 1.00 26.47 114 SER A N 1
ATOM 860 C CA . SER A 1 114 ? 7.341 7.146 -26.320 1.00 26.47 114 SER A CA 1
ATOM 861 C C . SER A 1 114 ? 8.875 6.950 -26.140 1.00 26.47 114 SER A C 1
ATOM 863 O O . SER A 1 114 ? 9.379 5.842 -26.289 1.00 26.47 114 SER A O 1
ATOM 865 N N . LEU A 1 115 ? 9.583 8.072 -25.892 1.00 26.97 115 LEU A N 1
ATOM 866 C CA . LEU A 1 115 ? 10.986 8.449 -26.217 1.00 26.97 115 LEU A CA 1
ATOM 867 C C . LEU A 1 115 ? 12.112 8.072 -25.204 1.00 26.97 115 LEU A C 1
ATOM 869 O O . LEU A 1 115 ? 11.857 7.540 -24.130 1.00 26.97 115 LEU A O 1
ATOM 873 N N . THR A 1 116 ? 13.380 8.357 -25.575 1.00 37.12 116 THR A N 1
ATOM 874 C CA . THR A 1 116 ? 14.630 7.708 -25.094 1.00 37.12 116 THR A CA 1
ATOM 875 C C . THR A 1 116 ? 15.625 8.557 -24.268 1.00 37.12 116 THR A C 1
ATOM 877 O O . THR A 1 116 ? 15.701 9.772 -24.415 1.00 37.12 116 THR A O 1
ATOM 880 N N . ARG A 1 117 ? 16.496 7.847 -23.523 1.00 40.22 117 ARG A N 1
ATOM 881 C CA . ARG A 1 117 ? 17.534 8.273 -22.550 1.00 40.22 117 ARG A CA 1
ATOM 882 C C . ARG A 1 117 ? 18.869 8.821 -23.118 1.00 40.22 117 ARG A C 1
ATOM 884 O O . ARG A 1 117 ? 19.930 8.284 -22.790 1.00 40.22 117 ARG A O 1
ATOM 891 N N . ARG A 1 118 ? 18.890 9.854 -23.960 1.00 36.41 118 ARG A N 1
ATOM 892 C CA . ARG A 1 118 ? 20.179 10.539 -24.200 1.00 36.41 118 ARG A CA 1
ATOM 893 C C . ARG A 1 118 ? 20.429 11.512 -23.052 1.00 36.41 118 ARG A C 1
ATOM 895 O O . ARG A 1 118 ? 19.572 12.347 -22.804 1.00 36.41 118 ARG A O 1
ATOM 902 N N . ASP A 1 119 ? 21.554 11.299 -22.363 1.00 40.53 119 ASP A N 1
ATOM 903 C CA . ASP A 1 119 ? 22.371 12.262 -21.595 1.00 40.53 119 ASP A CA 1
ATOM 904 C C . ASP A 1 119 ? 22.711 11.772 -20.162 1.00 40.53 119 ASP A C 1
ATOM 906 O O . ASP A 1 119 ? 21.866 11.289 -19.414 1.00 40.53 119 ASP A O 1
ATOM 910 N N . ALA A 1 120 ? 24.005 11.794 -19.816 1.00 40.34 120 ALA A N 1
ATOM 911 C CA . ALA A 1 120 ? 24.664 11.220 -18.622 1.00 40.34 120 ALA A CA 1
ATOM 912 C C . ALA A 1 120 ? 26.004 11.971 -18.369 1.00 40.34 120 ALA A C 1
ATOM 914 O O . ALA A 1 120 ? 26.321 12.790 -19.232 1.00 40.34 120 ALA A O 1
ATOM 915 N N . PRO A 1 121 ? 26.889 11.672 -17.371 1.00 54.50 121 PRO A N 1
ATOM 916 C CA . PRO A 1 121 ? 26.900 10.682 -16.277 1.00 54.50 121 PRO A CA 1
ATOM 917 C C . PRO A 1 121 ? 27.366 11.279 -14.901 1.00 54.50 121 PRO A C 1
ATOM 919 O O . PRO A 1 121 ? 26.898 12.340 -14.515 1.00 54.50 121 PRO A O 1
ATOM 922 N N . SER A 1 122 ? 28.252 10.580 -14.163 1.00 56.62 122 SER A N 1
ATOM 923 C CA . SER A 1 122 ? 28.232 10.304 -12.714 1.00 56.62 122 SER A CA 1
ATOM 924 C C . SER A 1 122 ? 29.565 10.384 -11.958 1.00 56.62 122 SER A C 1
ATOM 926 O O . SER A 1 122 ? 30.567 9.991 -12.545 1.00 56.62 122 SER A O 1
ATOM 928 N N . ASP A 1 123 ? 29.526 10.682 -10.645 1.00 46.22 123 ASP A N 1
ATOM 929 C CA . ASP A 1 123 ? 30.357 10.046 -9.587 1.00 46.22 123 ASP A CA 1
ATOM 930 C C . ASP A 1 123 ? 29.816 10.399 -8.172 1.00 46.22 123 ASP A C 1
ATOM 932 O O . ASP A 1 123 ? 29.641 11.584 -7.891 1.00 46.22 123 ASP A O 1
ATOM 936 N N . LEU A 1 124 ? 29.501 9.432 -7.286 1.00 46.44 124 LEU A N 1
ATOM 937 C CA . LEU A 1 124 ? 28.999 9.715 -5.917 1.00 46.44 124 LEU A CA 1
ATOM 938 C C . LEU A 1 124 ? 29.537 8.740 -4.834 1.00 46.44 124 LEU A C 1
ATOM 940 O O . LEU A 1 124 ? 29.665 7.549 -5.106 1.00 46.44 124 LEU A O 1
ATOM 944 N N . PRO A 1 125 ? 29.794 9.223 -3.594 1.00 47.34 125 PRO A N 1
ATOM 945 C CA . PRO A 1 125 ? 30.524 8.503 -2.534 1.00 47.34 125 PRO A CA 1
ATOM 946 C C . PRO A 1 125 ? 29.712 7.536 -1.642 1.00 47.34 125 PRO A C 1
ATOM 948 O O . PRO A 1 125 ? 30.306 6.859 -0.807 1.00 47.34 125 PRO A O 1
ATOM 951 N N . VAL A 1 126 ? 28.385 7.445 -1.786 1.00 49.75 126 VAL A N 1
ATOM 952 C CA . VAL A 1 126 ? 27.530 6.451 -1.097 1.00 49.75 126 VAL A CA 1
ATOM 953 C C . VAL A 1 126 ? 26.785 5.652 -2.165 1.00 49.75 126 VAL A C 1
ATOM 955 O O . VAL A 1 126 ? 26.278 6.283 -3.103 1.00 49.75 126 VAL A O 1
ATOM 958 N N . PRO A 1 127 ? 26.678 4.307 -2.063 1.00 55.12 127 PRO A N 1
ATOM 959 C CA . PRO A 1 127 ? 25.887 3.536 -3.010 1.00 55.12 127 PRO A CA 1
ATOM 960 C C . PRO A 1 127 ? 24.462 4.089 -3.060 1.00 55.12 127 PRO A C 1
ATOM 962 O O . PRO A 1 127 ? 23.772 4.184 -2.044 1.00 55.12 127 PRO A O 1
ATOM 965 N N . ILE A 1 128 ? 24.011 4.483 -4.250 1.00 55.94 128 ILE A N 1
ATOM 966 C CA . ILE A 1 128 ? 22.740 5.203 -4.449 1.00 55.94 128 ILE A CA 1
ATOM 967 C C . ILE A 1 128 ? 21.571 4.426 -3.834 1.00 55.94 128 ILE A C 1
ATOM 969 O O . ILE A 1 128 ? 20.647 5.003 -3.262 1.00 55.94 128 ILE A O 1
ATOM 973 N N . HIS A 1 129 ? 21.641 3.099 -3.896 1.00 47.03 129 HIS A N 1
ATOM 974 C CA . HIS A 1 129 ? 20.635 2.231 -3.322 1.00 47.03 129 HIS A CA 1
ATOM 975 C C . HIS A 1 129 ? 20.524 2.316 -1.791 1.00 47.03 129 HIS A C 1
ATOM 977 O O . HIS A 1 129 ? 19.438 2.095 -1.263 1.00 47.03 129 HIS A O 1
ATOM 983 N N . GLU A 1 130 ? 21.594 2.606 -1.053 1.00 53.47 130 GLU A N 1
ATOM 984 C CA . GLU A 1 130 ? 21.521 2.789 0.404 1.00 53.47 130 GLU A CA 1
ATOM 985 C C . GLU A 1 130 ? 20.837 4.109 0.755 1.00 53.47 130 GLU A C 1
ATOM 987 O O . GLU A 1 130 ? 19.995 4.138 1.647 1.00 53.47 130 GLU A O 1
ATOM 992 N N . SER A 1 131 ? 21.103 5.165 -0.020 1.00 49.53 131 SER A N 1
ATOM 993 C CA . SER A 1 131 ? 20.419 6.457 0.113 1.00 49.53 131 SER A CA 1
ATOM 994 C C . SER A 1 131 ? 18.916 6.340 -0.160 1.00 49.53 131 SER A C 1
ATOM 996 O O . SER A 1 131 ? 18.110 6.783 0.654 1.00 49.53 131 SER A O 1
ATOM 998 N N . ILE A 1 132 ? 18.523 5.654 -1.243 1.00 55.38 132 ILE A N 1
ATOM 999 C CA . ILE A 1 132 ? 17.106 5.373 -1.544 1.00 55.38 132 ILE A CA 1
ATOM 1000 C C . ILE A 1 132 ? 16.463 4.612 -0.381 1.00 55.38 132 ILE A C 1
ATOM 1002 O O . ILE A 1 132 ? 15.413 5.010 0.111 1.00 55.38 132 ILE A O 1
ATOM 1006 N N . SER A 1 133 ? 17.136 3.568 0.116 1.00 65.31 133 SER A N 1
ATOM 1007 C CA . SER A 1 133 ? 16.633 2.800 1.255 1.00 65.31 133 SER A CA 1
ATOM 1008 C C . SER A 1 133 ? 16.456 3.665 2.497 1.00 65.31 133 SER A C 1
ATOM 1010 O O . SER A 1 133 ? 15.434 3.551 3.158 1.00 65.31 133 SER A O 1
ATOM 1012 N N . ALA A 1 134 ? 17.410 4.537 2.816 1.00 59.19 134 ALA A N 1
ATOM 1013 C CA . ALA A 1 134 ? 17.304 5.424 3.968 1.00 59.19 134 ALA A CA 1
ATOM 1014 C C . ALA A 1 134 ? 16.123 6.399 3.832 1.00 59.19 134 ALA A C 1
ATOM 1016 O O . ALA A 1 134 ? 15.365 6.562 4.782 1.00 59.19 134 ALA A O 1
ATOM 1017 N N . LEU A 1 135 ? 15.922 6.998 2.654 1.00 63.59 135 LEU A N 1
ATOM 1018 C CA . LEU A 1 135 ? 14.790 7.897 2.393 1.00 63.59 135 LEU A CA 1
ATOM 1019 C C . LEU A 1 135 ? 13.439 7.179 2.496 1.00 63.59 135 LEU A C 1
ATOM 1021 O O . LEU A 1 135 ? 12.474 7.752 3.006 1.00 63.59 135 LEU A O 1
ATOM 1025 N N . ASP A 1 136 ? 13.372 5.932 2.033 1.00 75.50 136 ASP A N 1
ATOM 1026 C CA . ASP A 1 136 ? 12.167 5.114 2.136 1.00 75.50 136 ASP A CA 1
ATOM 1027 C C . ASP A 1 136 ? 11.877 4.719 3.583 1.00 75.50 136 ASP A C 1
ATOM 1029 O O . ASP A 1 136 ? 10.743 4.880 4.029 1.00 75.50 136 ASP A O 1
ATOM 1033 N N . HIS A 1 137 ? 12.893 4.304 4.349 1.00 76.31 137 HIS A N 1
ATOM 1034 C CA . HIS A 1 137 ? 12.720 3.995 5.770 1.00 76.31 137 HIS A CA 1
ATOM 1035 C C . HIS A 1 137 ? 12.330 5.241 6.571 1.00 76.31 137 HIS A C 1
ATOM 1037 O O . HIS A 1 137 ? 11.424 5.156 7.382 1.00 76.31 137 HIS A O 1
ATOM 1043 N N . MET A 1 138 ? 12.884 6.425 6.281 1.00 71.81 138 MET A N 1
ATOM 1044 C CA . MET A 1 138 ? 12.439 7.665 6.936 1.00 71.81 138 MET A CA 1
ATOM 1045 C C . MET A 1 138 ? 10.959 7.977 6.662 1.00 71.81 138 MET A C 1
ATOM 1047 O O . MET A 1 138 ? 10.260 8.477 7.543 1.00 71.81 138 MET A O 1
ATOM 1051 N N . ALA A 1 139 ? 10.474 7.704 5.447 1.00 75.75 139 ALA A N 1
ATOM 1052 C CA . ALA A 1 139 ? 9.062 7.870 5.116 1.00 75.75 139 ALA A CA 1
ATOM 1053 C C . ALA A 1 139 ? 8.191 6.807 5.808 1.00 75.75 139 ALA A C 1
ATOM 1055 O O . ALA A 1 139 ? 7.115 7.138 6.305 1.00 75.75 139 ALA A O 1
ATOM 1056 N N . MET A 1 140 ? 8.656 5.554 5.874 1.00 88.19 140 MET A N 1
ATOM 1057 C CA . MET A 1 140 ? 7.995 4.471 6.609 1.00 88.19 140 MET A CA 1
ATOM 1058 C C . MET A 1 140 ? 7.915 4.791 8.107 1.00 88.19 140 MET A C 1
ATOM 1060 O O . MET A 1 140 ? 6.818 4.771 8.650 1.00 88.19 140 MET A O 1
ATOM 1064 N N . ASP A 1 141 ? 9.014 5.207 8.738 1.00 86.38 141 ASP A N 1
ATOM 1065 C CA . ASP A 1 141 ? 9.075 5.620 10.146 1.00 86.38 141 ASP A CA 1
ATOM 1066 C C . ASP A 1 141 ? 8.110 6.782 10.430 1.00 86.38 141 ASP A C 1
ATOM 1068 O O . ASP A 1 141 ? 7.400 6.802 11.438 1.00 86.38 141 ASP A O 1
ATOM 1072 N N . ALA A 1 142 ? 8.028 7.756 9.516 1.00 85.44 142 ALA A N 1
ATOM 1073 C CA . ALA A 1 142 ? 7.082 8.859 9.637 1.00 85.44 142 ALA A CA 1
ATOM 1074 C C . ALA A 1 142 ? 5.620 8.385 9.532 1.00 85.44 142 ALA A C 1
ATOM 1076 O O . ALA A 1 142 ? 4.760 8.895 10.251 1.00 85.44 142 ALA A O 1
ATOM 1077 N N . ILE A 1 143 ? 5.331 7.382 8.698 1.00 91.19 143 ILE A N 1
ATOM 1078 C CA . ILE A 1 143 ? 4.012 6.736 8.618 1.00 91.19 143 ILE A CA 1
ATOM 1079 C C . ILE A 1 143 ? 3.704 5.946 9.906 1.00 91.19 143 ILE A C 1
ATOM 1081 O O . ILE A 1 143 ? 2.608 6.076 10.459 1.00 91.19 143 ILE A O 1
ATOM 1085 N N . GLU A 1 144 ? 4.666 5.178 10.422 1.00 92.75 144 GLU A N 1
ATOM 1086 C CA . GLU A 1 144 ? 4.547 4.396 11.664 1.00 92.75 144 GLU A CA 1
ATOM 1087 C C . GLU A 1 144 ? 4.480 5.270 12.922 1.00 92.75 144 GLU A C 1
ATOM 1089 O O . GLU A 1 144 ? 4.007 4.823 13.964 1.00 92.75 144 GLU A O 1
ATOM 1094 N N . SER A 1 145 ? 4.859 6.548 12.841 1.00 91.25 145 SER A N 1
ATOM 1095 C CA . SER A 1 145 ? 4.607 7.510 13.922 1.00 91.25 145 SER A CA 1
ATOM 1096 C C . SER A 1 145 ? 3.109 7.726 14.182 1.00 91.25 145 SER A C 1
ATOM 1098 O O . SER A 1 145 ? 2.709 8.187 15.253 1.00 91.25 145 SER A O 1
ATOM 1100 N N . GLY A 1 146 ? 2.267 7.442 13.179 1.00 90.56 146 GLY A N 1
ATOM 1101 C CA . GLY A 1 146 ? 0.832 7.697 13.201 1.00 90.56 146 GLY A CA 1
ATOM 1102 C C . GLY A 1 146 ? 0.446 9.174 13.073 1.00 90.56 146 GLY A C 1
ATOM 1103 O O . GLY A 1 146 ? -0.750 9.465 13.074 1.00 90.56 146 GLY A O 1
ATOM 1104 N N . SER A 1 147 ? 1.402 10.100 12.962 1.00 91.62 147 SER A N 1
ATOM 1105 C CA . SER A 1 147 ? 1.151 11.536 12.797 1.00 91.62 147 SER A CA 1
ATOM 1106 C C . SER A 1 147 ? 1.124 11.914 11.319 1.00 91.62 147 SER A C 1
ATOM 1108 O O . SER A 1 147 ? 2.123 11.761 10.612 1.00 91.62 147 SER A O 1
ATOM 1110 N N . HIS A 1 148 ? -0.015 12.433 10.851 1.00 91.38 148 HIS A N 1
ATOM 1111 C CA . HIS A 1 148 ? -0.123 12.951 9.486 1.00 91.38 148 HIS A CA 1
ATOM 1112 C C . HIS A 1 148 ? 0.919 14.048 9.217 1.00 91.38 148 HIS A C 1
ATOM 1114 O O . HIS A 1 148 ? 1.583 14.034 8.179 1.00 91.38 148 HIS A O 1
ATOM 1120 N N . ASP A 1 149 ? 1.087 14.970 10.165 1.00 89.06 149 ASP A N 1
ATOM 1121 C CA . ASP A 1 149 ? 1.985 16.114 10.009 1.00 89.06 149 ASP A CA 1
ATOM 1122 C C . ASP A 1 149 ? 3.449 15.669 9.960 1.00 89.06 149 ASP A C 1
ATOM 1124 O O . ASP A 1 149 ? 4.204 16.160 9.127 1.00 89.06 149 ASP A O 1
ATOM 1128 N N . ALA A 1 150 ? 3.832 14.656 10.749 1.00 86.00 150 ALA A N 1
ATOM 1129 C CA . ALA A 1 150 ? 5.180 14.089 10.686 1.00 86.00 150 ALA A CA 1
ATOM 1130 C C . ALA A 1 150 ? 5.484 13.478 9.308 1.00 86.00 150 ALA A C 1
ATOM 1132 O O . ALA A 1 150 ? 6.582 13.658 8.779 1.00 86.00 150 ALA A O 1
ATOM 1133 N N . PHE A 1 151 ? 4.511 12.793 8.698 1.00 89.31 151 PHE A N 1
ATOM 1134 C CA . PHE A 1 151 ? 4.658 12.272 7.339 1.00 89.31 151 PHE A CA 1
ATOM 1135 C C . PHE A 1 151 ? 4.736 13.392 6.296 1.00 89.31 151 PHE A C 1
ATOM 1137 O O . PHE A 1 151 ? 5.594 13.356 5.413 1.00 89.31 151 PHE A O 1
ATOM 1144 N N . PHE A 1 152 ? 3.895 14.420 6.410 1.00 82.06 152 PHE A N 1
ATOM 1145 C CA . PHE A 1 152 ? 3.935 15.571 5.510 1.00 82.06 152 PHE A CA 1
ATOM 1146 C C . PHE A 1 152 ? 5.272 16.327 5.589 1.00 82.06 152 PHE A C 1
ATOM 1148 O O . PHE A 1 152 ? 5.883 16.622 4.557 1.00 82.06 152 PHE A O 1
ATOM 1155 N N . ASP A 1 153 ? 5.755 16.590 6.802 1.00 74.19 153 ASP A N 1
ATOM 1156 C CA . ASP A 1 153 ? 7.023 17.274 7.042 1.00 74.19 153 ASP A CA 1
ATOM 1157 C C . ASP A 1 153 ? 8.213 16.444 6.552 1.00 74.19 153 ASP A C 1
ATOM 1159 O O . ASP A 1 153 ? 9.125 16.991 5.925 1.00 74.19 153 ASP A O 1
ATOM 1163 N N . ASN A 1 154 ? 8.177 15.119 6.741 1.00 77.94 154 ASN A N 1
ATOM 1164 C CA . ASN A 1 154 ? 9.177 14.209 6.187 1.00 77.94 154 ASN A CA 1
ATOM 1165 C C . ASN A 1 154 ? 9.255 14.315 4.656 1.00 77.94 154 ASN A C 1
ATOM 1167 O O . ASN A 1 154 ? 10.345 14.500 4.109 1.00 77.94 154 ASN A O 1
ATOM 1171 N N . LEU A 1 155 ? 8.119 14.260 3.955 1.00 69.94 155 LEU A N 1
ATOM 1172 C CA . LEU A 1 155 ? 8.087 14.370 2.493 1.00 69.94 155 LEU A CA 1
ATOM 1173 C C . LEU A 1 155 ? 8.615 15.725 2.011 1.00 69.94 155 LEU A C 1
ATOM 1175 O O . LEU A 1 155 ? 9.338 15.791 1.016 1.00 69.94 155 LEU A O 1
ATOM 1179 N N . LYS A 1 156 ? 8.284 16.807 2.722 1.00 69.56 156 LYS A N 1
ATOM 1180 C CA . LYS A 1 156 ? 8.762 18.156 2.403 1.00 69.56 156 LYS A CA 1
ATOM 1181 C C . LYS A 1 156 ? 10.272 18.295 2.607 1.00 69.56 156 LYS A C 1
ATOM 1183 O O . LYS A 1 156 ? 10.929 18.937 1.791 1.00 69.56 156 LYS A O 1
ATOM 1188 N N . ALA A 1 157 ? 10.811 17.714 3.677 1.00 56.97 157 ALA A N 1
ATOM 1189 C CA . ALA A 1 157 ? 12.232 17.786 4.004 1.00 56.97 157 ALA A CA 1
ATOM 1190 C C . ALA A 1 157 ? 13.096 16.909 3.085 1.00 56.97 157 ALA A C 1
ATOM 1192 O O . ALA A 1 157 ? 14.197 17.307 2.711 1.00 56.97 157 ALA A O 1
ATOM 1193 N N . THR A 1 158 ? 12.601 15.726 2.719 1.00 61.75 158 THR A N 1
ATOM 1194 C CA . THR A 1 158 ? 13.363 14.725 1.954 1.00 61.75 158 THR A CA 1
ATOM 1195 C C . THR A 1 158 ? 13.163 14.821 0.444 1.00 61.75 158 THR A C 1
ATOM 1197 O O . THR A 1 158 ? 14.008 14.357 -0.317 1.00 61.75 158 THR A O 1
ATOM 1200 N N . GLY A 1 159 ? 12.036 15.380 -0.007 1.00 65.31 159 GLY A N 1
ATOM 1201 C CA . GLY A 1 159 ? 11.630 15.330 -1.409 1.00 65.31 159 GLY A CA 1
ATOM 1202 C C . GLY A 1 159 ? 11.286 13.918 -1.900 1.00 65.31 159 GLY A C 1
ATOM 1203 O O . GLY A 1 159 ? 11.250 13.704 -3.113 1.00 65.31 159 GLY A O 1
ATOM 1204 N N . ASN A 1 160 ? 11.050 12.950 -0.998 1.00 65.88 160 ASN A N 1
ATOM 1205 C CA . ASN A 1 160 ? 10.797 11.563 -1.389 1.00 65.88 160 ASN A CA 1
ATOM 1206 C C . ASN A 1 160 ? 9.553 11.457 -2.303 1.00 65.88 160 ASN A C 1
ATOM 1208 O O . ASN A 1 160 ? 8.499 12.054 -2.062 1.00 65.88 160 ASN A O 1
ATOM 1212 N N . THR A 1 161 ? 9.668 10.675 -3.378 1.00 75.81 161 THR A N 1
ATOM 1213 C CA . THR A 1 161 ? 8.674 10.565 -4.458 1.00 75.81 161 THR A CA 1
ATOM 1214 C C . THR A 1 161 ? 7.649 9.458 -4.204 1.00 75.81 161 THR A C 1
ATOM 1216 O O . THR A 1 161 ? 7.272 8.706 -5.101 1.00 75.81 161 THR A O 1
ATOM 1219 N N . VAL A 1 162 ? 7.133 9.383 -2.973 1.00 80.38 162 VAL A N 1
ATOM 1220 C CA . VAL A 1 162 ? 6.111 8.399 -2.592 1.00 80.38 162 VAL A CA 1
ATOM 1221 C C . VAL A 1 162 ? 4.840 8.630 -3.416 1.00 80.38 162 VAL A C 1
ATOM 1223 O O . VAL A 1 162 ? 4.103 9.600 -3.220 1.00 80.38 162 VAL A O 1
ATOM 1226 N N . CYS A 1 163 ? 4.570 7.727 -4.360 1.00 84.19 163 CYS A N 1
ATOM 1227 C CA . CYS A 1 163 ? 3.444 7.838 -5.289 1.00 84.19 163 CYS A CA 1
ATOM 1228 C C . CYS A 1 163 ? 2.078 7.833 -4.581 1.00 84.19 163 CYS A C 1
ATOM 1230 O O . CYS A 1 163 ? 1.167 8.544 -4.998 1.00 84.19 163 CYS A O 1
ATOM 1232 N N . GLY A 1 164 ? 1.947 7.080 -3.486 1.00 85.88 164 GLY A N 1
ATOM 1233 C CA . GLY A 1 164 ? 0.737 6.989 -2.667 1.00 85.88 164 GLY A CA 1
ATOM 1234 C C . GLY A 1 164 ? 0.596 8.067 -1.587 1.00 85.88 164 GLY A C 1
ATOM 1235 O O . GLY A 1 164 ? -0.311 7.954 -0.768 1.00 85.88 164 GLY A O 1
ATOM 1236 N N . ARG A 1 165 ? 1.453 9.102 -1.551 1.00 86.50 165 ARG A N 1
ATOM 1237 C CA . ARG A 1 165 ? 1.503 10.072 -0.435 1.00 86.50 165 ARG A CA 1
ATOM 1238 C C . ARG A 1 165 ? 0.152 10.695 -0.068 1.00 86.50 165 ARG A C 1
ATOM 1240 O O . ARG A 1 165 ? -0.124 10.892 1.107 1.00 86.50 165 ARG A O 1
ATOM 1247 N N . HIS A 1 166 ? -0.702 10.982 -1.055 1.00 89.31 166 HIS A N 1
ATOM 1248 C CA . HIS A 1 166 ? -2.002 11.609 -0.807 1.00 89.31 166 HIS A CA 1
ATOM 1249 C C . HIS A 1 166 ? -3.025 10.612 -0.227 1.00 89.31 166 HIS A C 1
ATOM 1251 O O . HIS A 1 166 ? -3.552 10.902 0.845 1.00 89.31 166 HIS A O 1
ATOM 1257 N N . PRO A 1 167 ? -3.275 9.429 -0.836 1.00 92.06 167 PRO A N 1
ATOM 1258 C CA . PRO A 1 167 ? -4.076 8.381 -0.195 1.00 92.06 167 PRO A CA 1
ATOM 1259 C C . PRO A 1 167 ? -3.593 7.993 1.207 1.00 92.06 167 PRO A C 1
ATOM 1261 O O . PRO A 1 167 ? -4.409 7.902 2.121 1.00 92.06 167 PRO A O 1
ATOM 1264 N N . ILE A 1 168 ? -2.278 7.818 1.389 1.00 91.56 168 ILE A N 1
ATOM 1265 C CA . ILE A 1 168 ? -1.683 7.487 2.692 1.00 91.56 168 ILE A CA 1
ATOM 1266 C C . ILE A 1 168 ? -1.990 8.598 3.701 1.00 91.56 168 ILE A C 1
ATOM 1268 O O . ILE A 1 168 ? -2.520 8.308 4.769 1.00 91.56 168 ILE A O 1
ATOM 1272 N N . GLY A 1 169 ? -1.756 9.865 3.342 1.00 90.94 169 GLY A N 1
ATOM 1273 C CA . GLY A 1 169 ? -2.048 11.009 4.209 1.00 90.94 169 GLY A CA 1
ATOM 1274 C C . GLY A 1 169 ? -3.523 11.107 4.617 1.00 90.94 169 GLY A C 1
ATOM 1275 O O . GLY A 1 169 ? -3.815 11.302 5.794 1.00 90.94 169 GLY A O 1
ATOM 1276 N N . VAL A 1 170 ? -4.461 10.895 3.684 1.00 93.06 170 VAL A N 1
ATOM 1277 C CA . VAL A 1 170 ? -5.909 10.887 3.986 1.00 93.06 170 VAL A CA 1
ATOM 1278 C C . VAL A 1 170 ? -6.250 9.819 5.023 1.00 93.06 170 VAL A C 1
ATOM 1280 O O . VAL A 1 170 ? -6.971 10.090 5.984 1.00 93.06 170 VAL A O 1
ATOM 1283 N N . VAL A 1 171 ? -5.721 8.608 4.847 1.00 95.06 171 VAL A N 1
ATOM 1284 C CA . VAL A 1 171 ? -5.967 7.508 5.780 1.00 95.06 171 VAL A CA 1
ATOM 1285 C C . VAL A 1 171 ? -5.306 7.776 7.131 1.00 95.06 171 VAL A C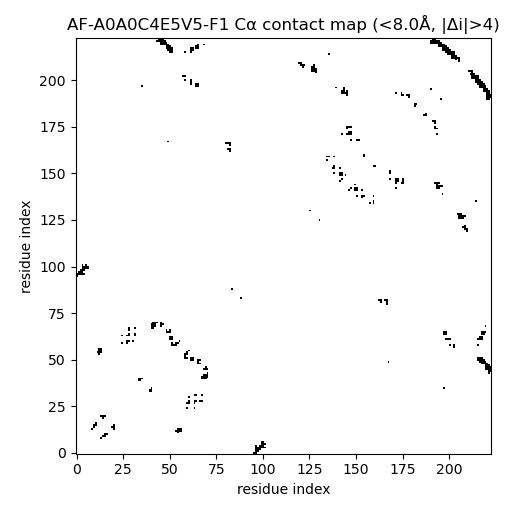 1
ATOM 1287 O O . VAL A 1 171 ? -5.961 7.601 8.154 1.00 95.06 171 VAL A O 1
ATOM 1290 N N . MET A 1 172 ? -4.060 8.258 7.156 1.00 94.19 172 MET A N 1
ATOM 1291 C CA . MET A 1 172 ? -3.364 8.631 8.394 1.00 94.19 172 MET A CA 1
ATOM 1292 C C . MET A 1 172 ? -4.139 9.683 9.192 1.00 94.19 172 MET A C 1
ATOM 1294 O O . MET A 1 172 ? -4.328 9.504 10.392 1.00 94.19 172 MET A O 1
ATOM 1298 N N . ALA A 1 173 ? -4.650 10.728 8.535 1.00 92.56 173 ALA A N 1
ATOM 1299 C CA . ALA A 1 173 ? -5.466 11.753 9.182 1.00 92.56 173 ALA A CA 1
ATOM 1300 C C . ALA A 1 173 ? -6.771 11.174 9.761 1.00 92.56 173 ALA A C 1
ATOM 1302 O O . ALA A 1 173 ? -7.162 11.516 10.877 1.00 92.56 173 ALA A O 1
ATOM 1303 N N . GLY A 1 174 ? -7.426 10.259 9.035 1.00 93.44 174 GLY A N 1
ATOM 1304 C CA . GLY A 1 174 ? -8.618 9.558 9.519 1.00 93.44 174 GLY A CA 1
ATOM 1305 C C . GLY A 1 174 ? -8.333 8.670 10.734 1.00 93.44 174 GLY A C 1
ATOM 1306 O O . GLY A 1 174 ? -9.058 8.724 11.725 1.00 93.44 174 GLY A O 1
ATOM 1307 N N . LEU A 1 175 ? -7.247 7.894 10.691 1.00 93.25 175 LEU A N 1
ATOM 1308 C CA . LEU A 1 175 ? -6.802 7.076 11.818 1.00 93.25 175 LEU A CA 1
ATOM 1309 C C . LEU A 1 175 ? -6.449 7.943 13.034 1.00 93.25 175 LEU A C 1
ATOM 1311 O O . LEU A 1 175 ? -6.832 7.623 14.156 1.00 93.25 175 LEU A O 1
ATOM 1315 N N . GLU A 1 176 ? -5.763 9.065 12.823 1.00 92.12 176 GLU A N 1
ATOM 1316 C CA . GLU A 1 176 ? -5.422 10.011 13.882 1.00 92.12 176 GLU A CA 1
ATOM 1317 C C . GLU A 1 176 ? -6.664 10.619 14.546 1.00 92.12 176 GLU A C 1
ATOM 1319 O O . GLU A 1 176 ? -6.716 10.703 15.776 1.00 92.12 176 GLU A O 1
ATOM 1324 N N . ALA A 1 177 ? -7.681 10.987 13.763 1.00 91.62 177 ALA A N 1
ATOM 1325 C CA . ALA A 1 177 ? -8.959 11.458 14.290 1.00 91.62 177 ALA A CA 1
ATOM 1326 C C . ALA A 1 177 ? -9.649 10.386 15.154 1.00 91.62 177 ALA A C 1
ATOM 1328 O O . ALA A 1 177 ? -10.035 10.671 16.288 1.00 91.62 177 ALA A O 1
ATOM 1329 N N . LEU A 1 178 ? -9.706 9.135 14.680 1.00 90.31 178 LEU A N 1
ATOM 1330 C CA . LEU A 1 178 ? -10.283 8.016 15.437 1.00 90.31 178 LEU A CA 1
ATOM 1331 C C . LEU A 1 178 ? -9.535 7.750 16.750 1.00 90.31 178 LEU A C 1
ATOM 1333 O O . LEU A 1 178 ? -10.160 7.495 17.779 1.00 90.31 178 LEU A O 1
ATOM 1337 N N . ARG A 1 179 ? -8.198 7.835 16.751 1.00 89.94 179 ARG A N 1
ATOM 1338 C CA . ARG A 1 179 ? -7.405 7.696 17.985 1.00 89.94 179 ARG A CA 1
ATOM 1339 C C . ARG A 1 179 ? -7.717 8.813 18.982 1.00 89.94 179 ARG A C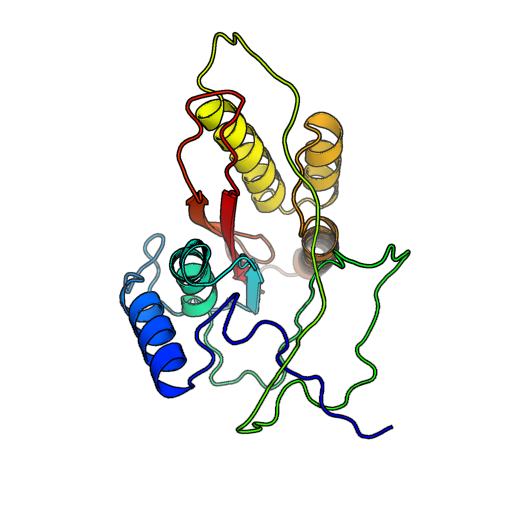 1
ATOM 1341 O O . ARG A 1 179 ? -7.829 8.534 20.174 1.00 89.94 179 ARG A O 1
ATOM 1348 N N . LYS A 1 180 ? -7.892 10.058 18.518 1.00 86.38 180 LYS A N 1
ATOM 1349 C CA . LYS A 1 180 ? -8.277 11.197 19.375 1.00 86.38 180 LYS A CA 1
ATOM 1350 C C . LYS A 1 180 ? -9.663 10.999 19.998 1.00 86.38 180 LYS A C 1
ATOM 1352 O O . LYS A 1 180 ? -9.832 11.299 21.175 1.00 86.38 180 LYS A O 1
ATOM 1357 N N . GLU A 1 181 ? -10.618 10.439 19.257 1.00 85.62 181 GLU A N 1
ATOM 1358 C CA . GLU A 1 181 ? -11.945 10.084 19.786 1.00 85.62 181 GLU A CA 1
ATOM 1359 C C . GLU A 1 181 ? -11.869 8.951 20.827 1.00 85.62 181 GLU A C 1
ATOM 1361 O O . GLU A 1 181 ? -12.471 9.039 21.899 1.00 85.62 181 GLU A O 1
ATOM 1366 N N . LYS A 1 182 ? -11.076 7.904 20.551 1.00 82.25 182 LYS A N 1
ATOM 1367 C CA . LYS A 1 182 ? -10.879 6.757 21.452 1.00 82.25 182 LYS A CA 1
ATOM 1368 C C . LYS A 1 182 ? -10.089 7.098 22.718 1.00 82.25 182 LYS A C 1
ATOM 1370 O O . LYS A 1 182 ? -10.299 6.439 23.728 1.00 82.25 182 LYS A O 1
ATOM 1375 N N . ALA A 1 183 ? -9.224 8.115 22.716 1.00 70.88 183 ALA A N 1
ATOM 1376 C CA . ALA A 1 183 ? -8.411 8.501 23.879 1.00 70.88 183 ALA A CA 1
ATOM 1377 C C . ALA A 1 183 ? -9.237 8.930 25.115 1.00 70.88 183 ALA A C 1
ATOM 1379 O O . ALA A 1 183 ? -8.708 8.956 26.225 1.00 70.88 183 ALA A O 1
ATOM 1380 N N . GLY A 1 184 ? -10.535 9.218 24.949 1.00 61.12 184 GLY A N 1
ATOM 1381 C CA . GLY A 1 184 ? -11.487 9.402 26.053 1.00 61.12 184 GLY A CA 1
ATOM 1382 C C . GLY A 1 184 ? -12.047 8.101 26.656 1.00 61.12 184 GLY A C 1
ATOM 1383 O O . GLY A 1 184 ? -12.799 8.162 27.624 1.00 61.12 184 GLY A O 1
ATOM 1384 N N . SER A 1 185 ? -11.705 6.934 26.098 1.00 59.84 185 SER A N 1
ATOM 1385 C CA . SER A 1 185 ? -12.192 5.600 26.476 1.00 59.84 185 SER A CA 1
ATOM 1386 C C . SER A 1 185 ? -11.006 4.669 26.777 1.00 59.84 185 SER A C 1
ATOM 1388 O O . SER A 1 185 ? -10.086 4.520 25.981 1.00 59.84 185 SER A O 1
ATOM 1390 N N . SER A 1 186 ? -10.996 4.027 27.943 1.00 49.38 186 SER A N 1
ATOM 1391 C CA . SER A 1 186 ? -9.839 3.345 28.553 1.00 49.38 186 SER A CA 1
ATOM 1392 C C . SER A 1 186 ? -9.460 1.970 27.957 1.00 49.38 186 SER A C 1
ATOM 1394 O O . SER A 1 186 ? -9.059 1.066 28.688 1.00 49.38 186 SER A O 1
ATOM 1396 N N . SER A 1 187 ? -9.543 1.786 26.636 1.00 53.00 187 SER A N 1
ATOM 1397 C CA . SER A 1 187 ? -9.239 0.510 25.965 1.00 53.00 187 SER A CA 1
ATOM 1398 C C . SER A 1 187 ? -8.364 0.692 24.717 1.00 53.00 187 SER A C 1
ATOM 1400 O O . SER A 1 187 ? -8.823 0.502 23.592 1.00 53.00 187 SER A O 1
ATOM 1402 N N . GLY A 1 188 ? -7.101 1.081 24.896 1.00 58.09 188 GLY A N 1
ATOM 1403 C CA . GLY A 1 188 ? -6.132 1.135 23.797 1.00 58.09 188 GLY A CA 1
ATOM 1404 C C . GLY A 1 188 ? -5.397 -0.196 23.626 1.00 58.09 188 GLY A C 1
ATOM 1405 O O . GLY A 1 188 ? -4.732 -0.652 24.555 1.00 58.09 188 GLY A O 1
ATOM 1406 N N . VAL A 1 189 ? -5.480 -0.809 22.443 1.00 65.56 189 VAL A N 1
ATOM 1407 C CA . VAL A 1 189 ? -4.559 -1.885 22.037 1.00 65.56 189 VAL A CA 1
ATOM 1408 C C . VAL A 1 189 ? -3.276 -1.236 21.509 1.00 65.56 189 VAL A C 1
ATOM 1410 O O . VAL A 1 189 ? -3.327 -0.234 20.798 1.00 65.56 189 VAL A O 1
ATOM 1413 N N . LYS A 1 190 ? -2.104 -1.781 21.857 1.00 64.31 190 LYS A N 1
ATOM 1414 C CA . LYS A 1 190 ? -0.817 -1.296 21.331 1.00 64.31 190 LYS A CA 1
ATOM 1415 C C . LYS A 1 190 ? -0.823 -1.396 19.796 1.00 64.31 190 LYS A C 1
ATOM 1417 O O . LYS A 1 190 ? -1.035 -2.482 19.270 1.00 64.31 190 LYS A O 1
ATOM 1422 N N . GLY A 1 191 ? -0.591 -0.279 19.104 1.00 71.94 191 GLY A N 1
ATOM 1423 C CA . GLY A 1 191 ? -0.630 -0.200 17.635 1.00 71.94 191 GLY A CA 1
ATOM 1424 C C . GLY A 1 191 ? -2.010 0.105 17.031 1.00 71.94 191 GLY A C 1
ATOM 1425 O O . GLY A 1 191 ? -2.126 0.177 15.811 1.00 71.94 191 GLY A O 1
ATOM 1426 N N . ASP A 1 192 ? -3.051 0.314 17.848 1.00 85.00 192 ASP A N 1
ATOM 1427 C CA . ASP A 1 192 ? -4.378 0.712 17.355 1.00 85.00 192 ASP A CA 1
ATOM 1428 C C . ASP A 1 192 ? -4.318 2.061 16.622 1.00 85.00 192 ASP A C 1
ATOM 1430 O O . ASP A 1 192 ? -3.789 3.058 17.123 1.00 85.00 192 ASP A O 1
ATOM 1434 N N . GLY A 1 193 ? -4.868 2.079 15.412 1.00 89.38 193 GLY A N 1
ATOM 1435 C CA . GLY A 1 193 ? -4.916 3.232 14.534 1.00 89.38 193 GLY A CA 1
ATOM 1436 C C . GLY A 1 193 ? -3.561 3.672 13.988 1.00 89.38 193 GLY A C 1
ATOM 1437 O O . GLY A 1 193 ? -3.460 4.803 13.535 1.00 89.38 193 GLY A O 1
ATOM 1438 N N . VAL A 1 194 ? -2.513 2.854 14.032 1.00 92.94 194 VAL A N 1
ATOM 1439 C CA . VAL A 1 194 ? -1.193 3.203 13.483 1.00 92.94 194 VAL A CA 1
ATOM 1440 C C . VAL A 1 194 ? -0.779 2.149 12.463 1.00 92.94 194 VAL A C 1
ATOM 1442 O O . VAL A 1 194 ? -1.114 0.974 12.605 1.00 92.94 194 VAL A O 1
ATOM 1445 N N . PHE A 1 195 ? -0.100 2.575 11.399 1.00 95.62 195 PHE A N 1
ATOM 1446 C CA . PHE A 1 195 ? 0.429 1.642 10.414 1.00 95.62 195 PHE A CA 1
ATOM 1447 C C . PHE A 1 195 ? 1.629 0.876 10.974 1.00 95.62 195 PHE A C 1
ATOM 1449 O O . PHE A 1 195 ? 2.427 1.415 11.732 1.00 95.62 195 PHE A O 1
ATOM 1456 N N . THR A 1 196 ? 1.761 -0.380 10.570 1.00 94.88 196 THR A N 1
ATOM 1457 C CA . THR A 1 196 ? 2.920 -1.234 10.828 1.00 94.88 196 THR A CA 1
ATOM 1458 C C . THR A 1 196 ? 3.350 -1.855 9.510 1.00 94.88 196 THR A C 1
ATOM 1460 O O . THR A 1 196 ? 2.562 -2.563 8.872 1.00 94.88 196 THR A O 1
ATOM 1463 N N . PHE A 1 197 ? 4.577 -1.573 9.080 1.00 96.00 197 PHE A N 1
ATOM 1464 C CA . PHE A 1 197 ? 5.159 -2.187 7.896 1.00 96.00 197 PHE A CA 1
ATOM 1465 C C . PHE A 1 197 ? 5.560 -3.630 8.189 1.00 96.00 197 PHE A C 1
ATOM 1467 O O . PHE A 1 197 ? 6.123 -3.967 9.227 1.00 96.00 197 PHE A O 1
ATOM 1474 N N . VAL A 1 198 ? 5.247 -4.499 7.236 1.00 95.44 198 VAL A N 1
ATOM 1475 C CA . VAL A 1 198 ? 5.505 -5.942 7.312 1.00 95.44 198 VAL A CA 1
ATOM 1476 C C . VAL A 1 198 ? 6.439 -6.415 6.212 1.00 95.44 198 VAL A C 1
ATOM 1478 O O . VAL A 1 198 ? 7.056 -7.467 6.338 1.00 95.44 198 VAL A O 1
ATOM 1481 N N . LYS A 1 199 ? 6.569 -5.635 5.134 1.00 95.81 199 LYS A N 1
ATOM 1482 C CA . LYS A 1 199 ? 7.507 -5.926 4.058 1.00 95.81 199 LYS A CA 1
ATOM 1483 C C . LYS A 1 199 ? 8.019 -4.653 3.413 1.00 95.81 199 LYS A C 1
ATOM 1485 O O . LYS A 1 199 ? 7.257 -3.727 3.141 1.00 95.81 199 LYS A O 1
ATOM 1490 N N . TYR A 1 200 ? 9.309 -4.675 3.112 1.00 93.38 200 TYR A N 1
ATOM 1491 C CA . TYR A 1 200 ? 9.973 -3.739 2.224 1.00 93.38 200 TYR A CA 1
ATOM 1492 C C . TYR A 1 200 ? 10.727 -4.532 1.153 1.00 93.38 200 TYR A C 1
ATOM 1494 O O . TYR A 1 200 ? 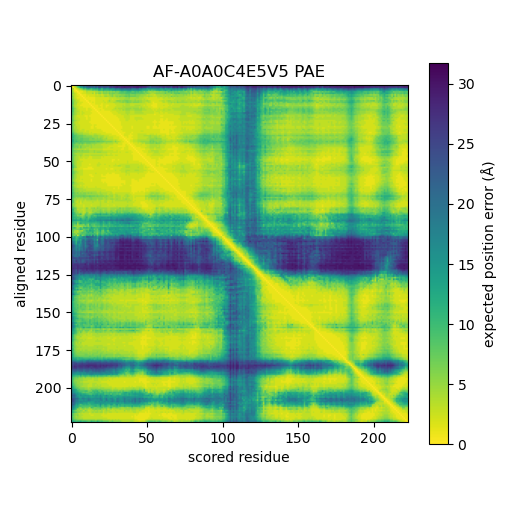11.373 -5.536 1.462 1.00 93.38 200 TYR A O 1
ATOM 1502 N N . ASP A 1 201 ? 10.595 -4.119 -0.101 1.00 89.12 201 ASP A N 1
ATOM 1503 C CA . ASP A 1 201 ? 11.276 -4.687 -1.265 1.00 89.12 201 ASP A CA 1
ATOM 1504 C C . ASP A 1 201 ? 11.683 -3.580 -2.229 1.00 89.12 201 ASP A C 1
ATOM 1506 O O . ASP A 1 201 ? 11.208 -2.448 -2.151 1.00 89.12 201 ASP A O 1
ATOM 1510 N N . ARG A 1 202 ? 12.544 -3.919 -3.187 1.00 81.69 202 ARG A N 1
ATOM 1511 C CA . ARG A 1 202 ? 12.922 -3.023 -4.280 1.00 81.69 202 ARG A CA 1
ATOM 1512 C C . ARG A 1 202 ? 13.029 -3.792 -5.581 1.00 81.69 202 ARG A C 1
ATOM 1514 O O . ARG A 1 202 ? 13.440 -4.950 -5.573 1.00 81.69 202 ARG A O 1
ATOM 1521 N N . SER A 1 203 ? 12.735 -3.134 -6.699 1.00 78.50 203 SER A N 1
ATOM 1522 C CA . SER A 1 203 ? 12.847 -3.753 -8.024 1.00 78.50 203 SER A CA 1
ATOM 1523 C C . SER A 1 203 ? 14.274 -4.187 -8.371 1.00 78.50 203 SER A C 1
ATOM 1525 O O . SER A 1 203 ? 14.456 -5.145 -9.116 1.00 78.50 203 SER A O 1
ATOM 1527 N N . SER A 1 204 ? 15.291 -3.473 -7.876 1.00 71.88 204 SER A N 1
ATOM 1528 C CA . SER A 1 204 ? 16.707 -3.792 -8.090 1.00 71.88 204 SER A CA 1
ATOM 1529 C C . SER A 1 204 ? 17.607 -3.093 -7.058 1.00 71.88 204 SER A C 1
ATOM 1531 O O . SER A 1 204 ? 17.169 -2.225 -6.298 1.00 71.88 204 SER A O 1
ATOM 1533 N N . LEU A 1 205 ? 18.888 -3.475 -6.999 1.00 74.12 205 LEU A N 1
ATOM 1534 C CA . LEU A 1 205 ? 19.912 -2.684 -6.310 1.00 74.12 205 LEU A CA 1
ATOM 1535 C C . LEU A 1 205 ? 20.540 -1.715 -7.328 1.00 74.12 205 LEU A C 1
ATOM 1537 O O . LEU A 1 205 ? 21.097 -2.152 -8.331 1.00 74.12 205 LEU A O 1
ATOM 1541 N N . VAL A 1 206 ? 20.405 -0.408 -7.086 1.00 54.28 206 VAL A N 1
ATOM 1542 C CA . VAL A 1 206 ? 20.944 0.674 -7.935 1.00 54.28 206 VAL A CA 1
ATOM 1543 C C . VAL A 1 206 ? 22.434 0.848 -7.647 1.00 54.28 206 VAL A C 1
ATOM 1545 O O . VAL A 1 206 ? 22.792 1.374 -6.594 1.00 54.28 206 VAL A O 1
ATOM 1548 N N . ASN A 1 207 ? 23.295 0.437 -8.577 1.00 50.56 207 ASN A N 1
ATOM 1549 C CA . ASN A 1 207 ? 24.750 0.482 -8.407 1.00 50.56 207 ASN A CA 1
ATOM 1550 C C . ASN A 1 207 ? 25.394 1.659 -9.160 1.00 50.56 207 ASN A C 1
ATOM 1552 O O . ASN A 1 207 ? 26.466 2.114 -8.772 1.00 50.56 207 ASN A O 1
ATOM 1556 N N . GLY A 1 208 ? 24.740 2.188 -10.201 1.00 42.19 208 GLY A N 1
ATOM 1557 C CA . GLY A 1 208 ? 25.184 3.375 -10.941 1.00 42.19 208 GLY A CA 1
ATOM 1558 C C . GLY A 1 208 ? 24.076 4.411 -11.160 1.00 42.19 208 GLY A C 1
ATOM 1559 O O . GLY A 1 208 ? 22.893 4.102 -11.078 1.00 42.19 208 GLY A O 1
ATOM 1560 N N . LEU A 1 209 ? 24.436 5.656 -11.508 1.00 46.78 209 LEU A N 1
ATOM 1561 C CA . LEU A 1 209 ? 23.463 6.755 -11.715 1.00 46.78 209 LEU A CA 1
ATOM 1562 C C . LEU A 1 209 ? 22.503 6.558 -12.901 1.00 46.78 209 LEU A C 1
ATOM 1564 O O . LEU A 1 209 ? 21.572 7.339 -13.075 1.00 46.78 209 LEU A O 1
ATOM 1568 N N . ARG A 1 210 ? 22.740 5.553 -13.750 1.00 46.97 210 ARG A N 1
ATOM 1569 C CA . ARG A 1 210 ? 21.845 5.193 -14.863 1.00 46.97 210 ARG A CA 1
ATOM 1570 C C . ARG A 1 210 ? 20.863 4.078 -14.503 1.00 46.97 210 ARG A C 1
ATOM 1572 O O . ARG A 1 210 ? 19.966 3.784 -15.303 1.00 46.97 210 ARG A O 1
ATOM 1579 N N . ASP A 1 211 ? 21.045 3.463 -13.340 1.00 52.34 211 ASP A N 1
ATOM 1580 C CA . ASP A 1 211 ? 20.127 2.466 -12.821 1.00 52.34 211 ASP A CA 1
ATOM 1581 C C . ASP A 1 211 ? 18.898 3.179 -12.252 1.00 52.34 211 ASP A C 1
ATOM 1583 O O . ASP A 1 211 ? 18.964 4.300 -11.751 1.00 52.34 211 ASP A O 1
ATOM 1587 N N . SER A 1 212 ? 17.749 2.523 -12.338 1.00 57.88 212 SER A N 1
ATOM 1588 C CA . SER A 1 212 ? 16.508 2.990 -11.730 1.00 57.88 212 SER A CA 1
ATOM 1589 C C . SER A 1 212 ? 15.933 1.857 -10.901 1.00 57.88 212 SER A C 1
ATOM 1591 O O . SER A 1 212 ? 15.879 0.725 -11.382 1.00 57.88 212 SER A O 1
ATOM 1593 N N . SER A 1 213 ? 15.477 2.167 -9.692 1.00 71.31 213 SER A N 1
ATOM 1594 C CA . SER A 1 213 ? 14.738 1.231 -8.850 1.00 71.31 213 SER A CA 1
ATOM 1595 C C . SER A 1 213 ? 13.466 1.887 -8.343 1.00 71.31 213 SER A C 1
ATOM 1597 O O . SER A 1 213 ? 13.426 3.096 -8.128 1.00 71.31 213 SER A O 1
ATOM 1599 N N . VAL A 1 214 ? 12.441 1.068 -8.139 1.00 80.06 214 VAL A N 1
ATOM 1600 C CA . VAL A 1 214 ? 11.221 1.433 -7.425 1.00 80.06 214 VAL A CA 1
ATOM 1601 C C . VAL A 1 214 ? 11.174 0.606 -6.149 1.00 80.06 214 VAL A C 1
ATOM 1603 O O . VAL A 1 214 ? 11.391 -0.607 -6.190 1.00 80.06 214 VAL A O 1
ATOM 1606 N N . SER A 1 215 ? 10.917 1.268 -5.029 1.00 83.56 215 SER A N 1
ATOM 1607 C CA . SER A 1 215 ? 10.742 0.620 -3.732 1.00 83.56 215 SER A CA 1
ATOM 1608 C C . SER A 1 215 ? 9.274 0.278 -3.483 1.00 83.56 215 SER A C 1
ATOM 1610 O O . SER A 1 215 ? 8.362 0.970 -3.944 1.00 83.56 215 SER A O 1
ATOM 1612 N N . TYR A 1 216 ? 9.046 -0.807 -2.752 1.00 90.75 216 TYR A N 1
ATOM 1613 C CA . TYR A 1 216 ? 7.735 -1.355 -2.438 1.00 90.75 216 TYR A CA 1
ATOM 1614 C C . TYR A 1 216 ? 7.619 -1.533 -0.929 1.00 90.75 216 TYR A C 1
ATOM 1616 O O . TYR A 1 216 ? 8.448 -2.210 -0.327 1.00 90.75 216 TYR A 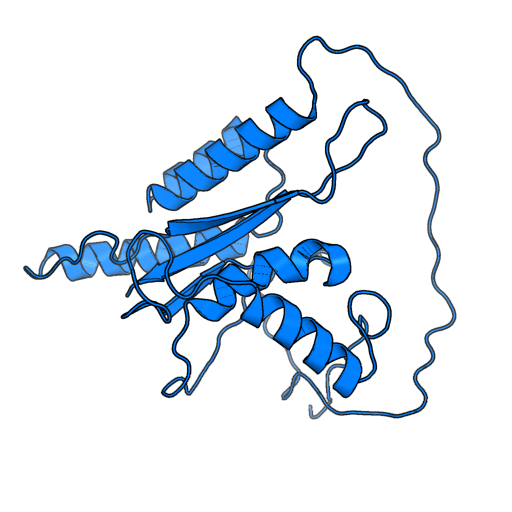O 1
ATOM 1624 N N . GLY A 1 217 ? 6.578 -0.960 -0.331 1.00 93.00 217 GLY A N 1
ATOM 1625 C CA . GLY A 1 217 ? 6.255 -1.145 1.079 1.00 93.00 217 GLY A CA 1
ATOM 1626 C C . GLY A 1 217 ? 4.865 -1.746 1.241 1.00 93.00 217 GLY A C 1
ATOM 1627 O O . GLY A 1 217 ? 3.922 -1.301 0.582 1.00 93.00 217 GLY A O 1
ATOM 1628 N N . SER A 1 218 ? 4.752 -2.722 2.137 1.00 96.50 218 SER A N 1
ATOM 1629 C CA . SER A 1 218 ? 3.484 -3.306 2.569 1.00 96.50 218 SER A CA 1
ATOM 1630 C C . SER A 1 218 ? 3.294 -3.073 4.057 1.00 96.50 218 SER A C 1
ATOM 1632 O O . SER A 1 218 ? 4.174 -3.407 4.852 1.00 96.50 218 SER A O 1
ATOM 1634 N N . ALA A 1 219 ? 2.144 -2.519 4.428 1.00 96.81 219 ALA A N 1
ATOM 1635 C CA . ALA A 1 219 ? 1.797 -2.208 5.810 1.00 96.81 219 ALA A CA 1
ATOM 1636 C C . ALA A 1 219 ? 0.328 -2.507 6.099 1.00 96.81 219 ALA A C 1
ATOM 1638 O O . ALA A 1 219 ? -0.491 -2.574 5.181 1.00 96.81 219 ALA A O 1
ATOM 1639 N N . TYR A 1 220 ? -0.015 -2.617 7.378 1.00 96.31 220 TYR A N 1
ATOM 1640 C CA . TYR A 1 220 ? -1.397 -2.711 7.844 1.00 96.31 220 TYR A CA 1
ATOM 1641 C C . TYR A 1 220 ? -1.658 -1.770 9.017 1.00 96.31 220 TYR A C 1
ATOM 1643 O O . TYR A 1 220 ? -0.724 -1.357 9.694 1.00 96.31 220 TYR A O 1
ATOM 1651 N N . ALA A 1 221 ? -2.925 -1.445 9.265 1.00 94.12 221 ALA A N 1
ATOM 1652 C CA . ALA A 1 221 ? -3.369 -0.793 10.494 1.00 94.12 221 ALA A CA 1
ATOM 1653 C C . ALA A 1 221 ? -4.567 -1.537 11.100 1.00 94.12 221 ALA A C 1
ATOM 1655 O O . ALA A 1 221 ? -5.439 -2.056 10.385 1.00 94.12 221 ALA A O 1
ATOM 1656 N N . ILE A 1 222 ? -4.594 -1.573 12.431 1.00 92.44 222 ILE A N 1
ATOM 1657 C CA . ILE A 1 222 ? -5.687 -2.123 13.240 1.00 92.44 222 ILE A CA 1
ATOM 1658 C C . ILE A 1 222 ? -6.637 -0.985 13.630 1.00 92.44 222 ILE A C 1
ATOM 1660 O O . ILE A 1 222 ? -6.173 0.131 13.861 1.00 92.44 222 ILE A O 1
ATOM 1664 N N . ILE A 1 223 ? -7.949 -1.252 13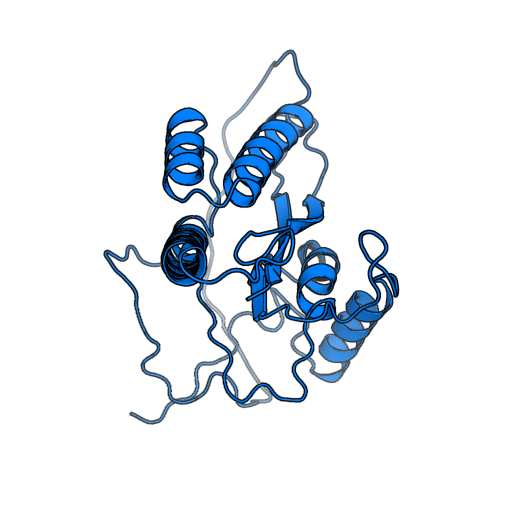.669 1.00 85.31 223 ILE A N 1
ATOM 1665 C CA . ILE A 1 223 ? -8.992 -0.314 14.136 1.00 85.31 223 ILE A CA 1
ATOM 1666 C C . ILE A 1 223 ? -9.993 -1.048 15.031 1.00 85.31 223 ILE A C 1
ATOM 1668 O O . ILE A 1 223 ? -10.337 -2.206 14.695 1.00 85.31 223 ILE A O 1
#